Protein AF-A0A5A9W6X1-F1 (afdb_monomer)

Radius of gyration: 19.02 Å; Cα contacts (8 Å, |Δi|>4): 198; chains: 1; bounding box: 45×50×48 Å

Organism: NCBI:txid1708751

Secondary structure (DSSP, 8-state):
---HHHHHHHHHTTTS-HHHHHHHHHHHHHHHHHHHHHHHHHHHHHHS-GGG-HHHHHHHHHHHHHIIIIIHHHHHHHHHHHHT--THHHH---TTTTS-----------S-TT--S-GGG-SS-SSPPPPGGGS-HHHHHHHHHTSTT-S-HHHHHHHHHHHHHHHHHHHHHHHHHHS---TTSHHHHHHHHHHHHHHHHHHHHHHHHTT-TT-----TTS-----

Structure (mmCIF, N/CA/C/O backbone):
data_AF-A0A5A9W6X1-F1
#
_entry.id   AF-A0A5A9W6X1-F1
#
loop_
_atom_site.group_PDB
_atom_site.id
_atom_site.type_symbol
_atom_site.label_atom_id
_atom_site.label_alt_id
_atom_site.label_comp_id
_atom_site.label_asym_id
_atom_site.label_entity_id
_atom_site.label_seq_id
_atom_site.pdbx_PDB_ins_code
_atom_site.Cartn_x
_atom_site.Cartn_y
_atom_site.Cartn_z
_atom_site.occupancy
_atom_site.B_iso_or_equiv
_atom_site.auth_seq_id
_atom_site.auth_comp_id
_atom_site.auth_asym_id
_atom_site.auth_atom_id
_atom_site.pdbx_PDB_model_num
ATOM 1 N N . MET A 1 1 ? -4.764 18.872 18.008 1.00 48.88 1 MET A N 1
ATOM 2 C CA . MET A 1 1 ? -4.837 17.554 17.348 1.00 48.88 1 MET A CA 1
ATOM 3 C C . MET A 1 1 ? -5.667 16.643 18.222 1.00 48.88 1 MET A C 1
ATOM 5 O O . MET A 1 1 ? -5.379 16.573 19.413 1.00 48.88 1 MET A O 1
ATOM 9 N N . ASN A 1 2 ? -6.689 15.995 17.664 1.00 60.22 2 ASN A N 1
ATOM 10 C CA . ASN A 1 2 ? -7.312 14.867 18.351 1.00 60.22 2 ASN A CA 1
ATOM 11 C C . ASN A 1 2 ? -6.325 13.700 18.277 1.00 60.22 2 ASN A C 1
ATOM 13 O O . ASN A 1 2 ? -5.703 13.480 17.241 1.00 60.22 2 ASN A O 1
ATOM 17 N N . SER A 1 3 ? -6.125 12.988 19.380 1.00 83.00 3 SER A N 1
ATOM 18 C CA . SER A 1 3 ? -5.302 11.776 19.342 1.00 83.00 3 SER A CA 1
ATOM 19 C C . SER A 1 3 ? -6.034 10.676 18.567 1.00 83.00 3 SER A C 1
ATOM 21 O O . SER A 1 3 ? -7.262 10.618 18.610 1.00 83.00 3 SER A O 1
ATOM 23 N N . ILE A 1 4 ? -5.297 9.765 17.918 1.00 88.94 4 ILE A N 1
ATOM 24 C CA . ILE A 1 4 ? -5.849 8.564 17.249 1.00 88.94 4 ILE A CA 1
ATOM 25 C C . ILE A 1 4 ? -6.883 7.875 18.152 1.00 88.94 4 ILE A C 1
ATOM 27 O O . ILE A 1 4 ? -7.982 7.548 17.721 1.00 88.94 4 ILE A O 1
ATOM 31 N N . LYS A 1 5 ? -6.565 7.750 19.447 1.00 90.62 5 LYS A N 1
ATOM 32 C CA . LYS A 1 5 ? -7.449 7.168 20.460 1.00 90.62 5 LYS A CA 1
ATOM 33 C C . LYS A 1 5 ? -8.777 7.907 20.605 1.00 90.62 5 LYS A C 1
ATOM 35 O O . LYS A 1 5 ? -9.805 7.254 20.681 1.00 90.62 5 LYS A O 1
ATOM 40 N N . GLN A 1 6 ? -8.771 9.238 20.628 1.00 88.81 6 GLN A N 1
ATOM 41 C CA . GLN A 1 6 ? -10.007 10.023 20.709 1.00 88.81 6 GLN A CA 1
ATOM 42 C C . GLN A 1 6 ? -10.875 9.819 19.468 1.00 88.81 6 GLN A C 1
ATOM 44 O O . GLN A 1 6 ? -12.064 9.562 19.613 1.00 88.81 6 GLN A O 1
ATOM 49 N N . ILE A 1 7 ? -10.271 9.851 18.274 1.00 88.75 7 ILE A N 1
ATOM 50 C CA . ILE A 1 7 ? -10.983 9.605 17.011 1.00 88.75 7 ILE A CA 1
ATOM 51 C C . ILE A 1 7 ? -11.652 8.228 17.065 1.00 88.75 7 ILE A C 1
ATOM 53 O O . ILE A 1 7 ? -12.863 8.119 16.899 1.00 88.75 7 ILE A O 1
ATOM 57 N N . LEU A 1 8 ? -10.893 7.175 17.376 1.00 91.50 8 LEU A N 1
ATOM 58 C CA . LEU A 1 8 ? -11.435 5.817 17.420 1.00 91.50 8 LEU A CA 1
ATOM 59 C C . LEU A 1 8 ? -12.479 5.636 18.530 1.00 91.50 8 LEU A C 1
ATOM 61 O O . LEU A 1 8 ? -13.480 4.973 18.303 1.00 91.50 8 LEU A O 1
ATOM 65 N N . GLN A 1 9 ? -12.316 6.254 19.702 1.00 91.19 9 GLN A N 1
ATOM 66 C CA . GLN A 1 9 ? -13.323 6.201 20.770 1.00 91.19 9 GLN A CA 1
ATOM 67 C C . GLN A 1 9 ? -14.642 6.863 20.368 1.00 91.19 9 GLN A C 1
ATOM 69 O O . GLN A 1 9 ? -15.704 6.295 20.612 1.00 91.19 9 GLN A O 1
ATOM 74 N N . GLU A 1 10 ? -14.581 8.034 19.736 1.00 89.00 10 GLU A N 1
ATOM 75 C CA . GLU A 1 10 ? -15.769 8.761 19.278 1.00 89.00 10 GLU A CA 1
ATOM 76 C C . GLU A 1 10 ? -16.493 8.018 18.143 1.00 89.00 10 GLU A C 1
ATOM 78 O O . GLU A 1 10 ? -17.721 8.026 18.087 1.00 89.00 10 GLU A O 1
ATOM 83 N N . CYS A 1 11 ? -15.750 7.339 17.265 1.00 88.19 11 CYS A N 1
ATOM 84 C CA . CYS A 1 11 ? -16.307 6.665 16.089 1.00 88.19 11 CYS A CA 1
ATOM 85 C C . CYS A 1 11 ? -16.735 5.216 16.363 1.00 88.19 11 CYS A C 1
ATOM 87 O O . CYS A 1 11 ? -17.712 4.731 15.799 1.00 88.19 11 CYS A O 1
ATOM 89 N N . LEU A 1 12 ? -15.995 4.505 17.213 1.00 90.75 12 LEU A N 1
ATOM 90 C CA . LEU A 1 12 ? -16.088 3.052 17.368 1.00 90.75 12 LEU A CA 1
ATOM 91 C C . LEU A 1 12 ? -16.482 2.612 18.782 1.00 90.75 12 LEU A C 1
ATOM 93 O O . LEU A 1 12 ? -16.741 1.428 18.981 1.00 90.75 12 LEU A O 1
ATOM 97 N N . GLY A 1 13 ? -16.595 3.529 19.751 1.00 87.75 13 GLY A N 1
ATOM 98 C CA . GLY A 1 13 ? -16.866 3.215 21.163 1.00 87.75 13 GLY A CA 1
ATOM 99 C C . GLY A 1 13 ? -18.154 2.431 21.436 1.00 87.75 13 GLY A C 1
ATOM 100 O O . GLY A 1 13 ? -18.251 1.758 22.455 1.00 87.75 13 GLY A O 1
ATOM 101 N N . ASN A 1 14 ? -19.123 2.480 20.518 1.00 89.12 14 ASN A N 1
ATOM 102 C CA . ASN A 1 14 ? -20.369 1.709 20.612 1.00 89.12 14 ASN A CA 1
ATOM 103 C C . ASN A 1 14 ? -20.279 0.316 19.961 1.00 89.12 14 ASN A C 1
ATOM 105 O O . ASN A 1 14 ? -21.182 -0.495 20.147 1.00 89.12 14 ASN A O 1
ATOM 109 N N . ARG A 1 15 ? -19.235 0.053 19.165 1.00 89.38 15 ARG A N 1
ATOM 110 C CA . ARG A 1 15 ? -19.041 -1.196 18.407 1.00 89.38 15 ARG A CA 1
ATOM 111 C C . ARG A 1 15 ? -17.889 -2.042 18.953 1.00 89.38 15 ARG A C 1
ATOM 113 O O . ARG A 1 15 ? -17.921 -3.255 18.796 1.00 89.38 15 ARG A O 1
ATOM 120 N N . PHE A 1 16 ? -16.906 -1.414 19.589 1.00 91.88 16 PHE A N 1
ATOM 121 C CA . PHE A 1 16 ? -15.688 -2.060 20.063 1.00 91.88 16 PHE A CA 1
ATOM 122 C C . PH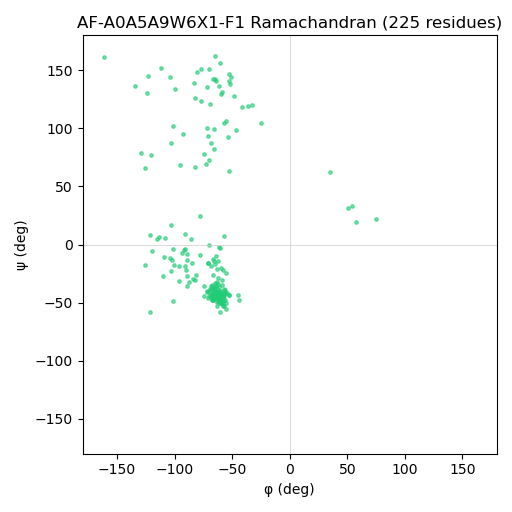E A 1 16 ? -15.507 -1.853 21.562 1.00 91.88 16 PHE A C 1
ATOM 124 O O . PHE A 1 16 ? -15.810 -0.791 22.111 1.00 91.88 16 PHE A O 1
ATOM 131 N N . SER A 1 17 ? -14.967 -2.869 22.224 1.00 93.81 17 SER A N 1
ATOM 132 C CA . SER A 1 17 ? -14.503 -2.767 23.599 1.00 93.81 17 SER A CA 1
ATOM 133 C C . SER A 1 17 ? -13.319 -1.803 23.711 1.00 93.81 17 SER A C 1
ATOM 135 O O . SER A 1 17 ? -12.617 -1.492 22.746 1.00 93.81 17 SER A O 1
ATOM 137 N N . LYS A 1 18 ? -13.050 -1.346 24.938 1.00 93.19 18 LYS A N 1
ATOM 138 C CA . LYS A 1 18 ? -11.897 -0.482 25.220 1.00 93.19 18 LYS A CA 1
ATOM 139 C C . LYS A 1 18 ? -10.569 -1.130 24.805 1.00 93.19 18 LYS A C 1
ATOM 141 O O . LYS A 1 18 ? -9.701 -0.416 24.317 1.00 93.19 18 LYS A O 1
ATOM 146 N N . GLN A 1 19 ? -10.428 -2.441 25.010 1.00 93.06 19 GLN A N 1
ATOM 147 C CA . GLN A 1 19 ? -9.212 -3.169 24.652 1.00 93.06 19 GLN A CA 1
ATOM 148 C C . GLN A 1 19 ? -9.025 -3.205 23.134 1.00 93.06 19 GLN A C 1
ATOM 150 O O . GLN A 1 19 ? -7.970 -2.815 22.659 1.00 93.06 19 GLN A O 1
ATOM 155 N N . GLU A 1 20 ? -10.067 -3.551 22.373 1.00 92.25 20 GLU A N 1
ATOM 156 C CA . GLU A 1 20 ? -9.986 -3.579 20.905 1.00 92.25 20 GLU A CA 1
ATOM 157 C C . GLU A 1 20 ? -9.672 -2.196 20.315 1.00 92.25 20 GLU A C 1
ATOM 159 O O . GLU A 1 20 ? -8.926 -2.082 19.345 1.00 92.25 20 GLU A O 1
ATOM 164 N N . ILE A 1 21 ? -10.205 -1.124 20.914 1.00 94.00 21 ILE A N 1
ATOM 165 C CA . ILE A 1 21 ? -9.841 0.245 20.528 1.00 94.00 21 ILE A CA 1
ATOM 166 C C . ILE A 1 21 ? -8.366 0.516 20.829 1.00 94.00 21 ILE A C 1
ATOM 168 O O . ILE A 1 21 ? -7.686 1.107 19.996 1.00 94.00 21 ILE A O 1
ATOM 172 N N . ASP A 1 22 ? -7.860 0.109 21.993 1.00 92.50 22 ASP A N 1
ATOM 173 C CA . ASP A 1 22 ? -6.453 0.296 22.354 1.00 92.50 22 ASP A CA 1
ATOM 174 C C . ASP A 1 22 ? -5.511 -0.501 21.426 1.00 92.50 22 ASP A C 1
ATOM 176 O O . ASP A 1 22 ? -4.478 0.035 21.013 1.00 92.50 22 ASP A O 1
ATOM 180 N N . ASP A 1 23 ? -5.909 -1.701 21.000 1.00 92.38 23 ASP A N 1
ATOM 181 C CA . ASP A 1 23 ? -5.172 -2.519 20.028 1.00 92.38 23 ASP A CA 1
ATOM 182 C C . ASP A 1 23 ? -5.184 -1.880 18.626 1.00 92.38 23 ASP A C 1
ATOM 184 O O . ASP A 1 23 ? -4.137 -1.736 17.989 1.00 92.38 23 ASP A O 1
ATOM 188 N N . LEU A 1 24 ? -6.338 -1.382 18.160 1.00 93.06 24 LEU A N 1
ATOM 189 C CA . LEU A 1 24 ? -6.430 -0.616 16.908 1.00 93.06 24 LEU A CA 1
ATOM 190 C C . LEU A 1 24 ? -5.556 0.644 16.944 1.00 93.06 24 LEU A C 1
ATOM 192 O O . LEU A 1 24 ? -4.869 0.950 15.970 1.00 93.06 24 LEU A O 1
ATOM 196 N N . VAL A 1 25 ? -5.550 1.373 18.067 1.00 94.19 25 VAL A N 1
ATOM 197 C CA . VAL A 1 25 ? -4.688 2.550 18.253 1.00 94.19 25 VAL A CA 1
ATOM 198 C C . VAL A 1 25 ? -3.218 2.177 18.095 1.00 94.19 25 VAL A C 1
ATOM 200 O O . VAL A 1 25 ? -2.478 2.951 17.486 1.00 94.19 25 VAL A O 1
ATOM 203 N N . PHE A 1 26 ? -2.791 1.050 18.668 1.00 93.62 26 PHE A N 1
ATOM 204 C CA . PHE A 1 26 ? -1.420 0.566 18.550 1.00 93.62 26 PHE A CA 1
ATOM 205 C C . PHE A 1 26 ? -1.066 0.308 17.082 1.00 93.62 26 PHE A C 1
ATOM 207 O O . PHE A 1 26 ? -0.183 0.973 16.550 1.00 93.62 26 PHE A O 1
ATOM 214 N N . HIS A 1 27 ? -1.813 -0.550 16.386 1.00 91.56 27 HIS A N 1
ATOM 215 C CA . HIS A 1 27 ? -1.500 -0.908 15.000 1.00 91.56 27 HIS A CA 1
ATOM 216 C C . HIS A 1 27 ? -1.561 0.278 14.026 1.00 91.56 27 HIS A C 1
ATOM 218 O O . HIS A 1 27 ? -0.689 0.436 13.170 1.00 91.56 27 HIS A O 1
ATOM 224 N N . ILE A 1 28 ? -2.552 1.160 14.170 1.00 92.56 28 ILE A N 1
ATOM 225 C CA . ILE A 1 28 ? -2.644 2.363 13.334 1.00 92.56 28 ILE A CA 1
ATOM 226 C C . ILE A 1 28 ? -1.441 3.273 13.588 1.00 92.56 28 ILE A C 1
ATOM 228 O O . ILE A 1 28 ? -0.826 3.762 12.647 1.00 92.56 28 ILE A O 1
ATOM 232 N N . ARG A 1 29 ? -1.060 3.484 14.851 1.00 92.31 29 ARG A N 1
ATOM 233 C CA . ARG A 1 29 ? 0.072 4.351 15.190 1.00 92.31 29 ARG A CA 1
ATOM 234 C C . ARG A 1 29 ? 1.396 3.825 14.652 1.00 92.31 29 ARG A C 1
ATOM 236 O O . ARG A 1 29 ? 2.142 4.614 14.083 1.00 92.31 29 ARG A O 1
ATOM 243 N N . GLU A 1 30 ? 1.653 2.531 14.815 1.00 90.81 30 GLU A N 1
ATOM 244 C CA . GLU A 1 30 ? 2.913 1.909 14.398 1.00 90.81 30 GLU A CA 1
ATOM 245 C C . GLU A 1 30 ? 3.084 1.861 12.873 1.00 90.81 30 GLU A C 1
ATOM 247 O O . GLU A 1 30 ? 4.206 1.726 12.413 1.00 90.81 30 GLU A O 1
ATOM 252 N N . SER A 1 31 ? 2.010 2.007 12.086 1.00 90.69 31 SER A N 1
ATOM 253 C CA . SER A 1 31 ? 2.075 2.032 10.612 1.00 90.69 31 SER A CA 1
ATOM 254 C C . SER A 1 31 ? 1.970 3.431 9.995 1.00 90.69 31 SER A C 1
ATOM 256 O O . SER A 1 31 ? 2.246 3.614 8.808 1.00 90.69 31 SER A O 1
ATOM 258 N N . LEU A 1 32 ? 1.559 4.449 10.760 1.00 90.94 32 LEU A N 1
ATOM 259 C CA . LEU A 1 32 ? 1.299 5.791 10.222 1.00 90.94 32 LEU A CA 1
ATOM 260 C C . LEU A 1 32 ? 2.541 6.451 9.615 1.00 90.94 32 LEU A C 1
ATOM 262 O O . LEU A 1 32 ? 2.414 7.197 8.643 1.00 90.94 32 LEU A O 1
ATOM 266 N N . HIS A 1 33 ? 3.724 6.195 10.177 1.00 89.94 33 HIS A N 1
ATOM 267 C CA . HIS A 1 33 ? 4.965 6.769 9.668 1.00 89.94 33 HIS A CA 1
ATOM 268 C C . HIS A 1 33 ? 5.312 6.209 8.282 1.00 89.94 33 HIS A C 1
ATOM 270 O O . HIS A 1 33 ? 5.571 6.978 7.358 1.00 89.94 33 HIS A O 1
ATOM 276 N N . GLU A 1 34 ? 5.237 4.891 8.106 1.00 90.25 34 GLU A N 1
ATOM 277 C CA . GLU A 1 34 ? 5.485 4.204 6.838 1.00 90.25 34 GLU A CA 1
ATOM 278 C C . GLU A 1 34 ? 4.495 4.648 5.761 1.00 90.25 34 GLU A C 1
ATOM 280 O O . GLU A 1 34 ? 4.894 4.901 4.626 1.00 90.25 34 GLU A O 1
ATOM 285 N N . LEU A 1 35 ? 3.216 4.804 6.113 1.00 92.31 35 LEU A N 1
ATOM 286 C CA . LEU A 1 35 ? 2.191 5.299 5.191 1.00 92.31 35 LEU A CA 1
ATOM 287 C C . LEU A 1 35 ? 2.435 6.758 4.781 1.00 92.31 35 LEU A C 1
ATOM 289 O O . LEU A 1 35 ? 2.204 7.124 3.626 1.00 92.31 35 LEU A O 1
ATOM 293 N N . ALA A 1 36 ? 2.914 7.597 5.705 1.00 91.56 36 ALA A N 1
ATOM 294 C CA . ALA A 1 36 ? 3.282 8.979 5.409 1.00 91.56 36 ALA A CA 1
ATOM 295 C C . ALA A 1 36 ? 4.486 9.056 4.458 1.00 91.56 36 ALA A C 1
ATOM 297 O O . ALA A 1 36 ? 4.456 9.821 3.490 1.00 91.56 36 ALA A O 1
ATOM 298 N N . GLU A 1 37 ? 5.510 8.233 4.685 1.00 90.56 37 GLU A N 1
ATOM 299 C CA . GLU A 1 37 ? 6.667 8.133 3.794 1.00 90.56 37 GLU A CA 1
ATOM 300 C C . GLU A 1 37 ? 6.292 7.563 2.420 1.00 90.56 37 GLU A C 1
ATOM 302 O O . GLU A 1 37 ? 6.726 8.100 1.398 1.00 90.56 37 GLU A O 1
ATOM 307 N N . LEU A 1 38 ? 5.427 6.544 2.367 1.00 90.75 38 LEU A N 1
ATOM 308 C CA . LEU A 1 38 ? 4.885 6.017 1.113 1.00 90.75 38 LEU A CA 1
ATOM 309 C C . LEU A 1 38 ? 4.168 7.119 0.332 1.00 90.75 38 LEU A C 1
ATOM 311 O O . LEU A 1 38 ? 4.473 7.338 -0.839 1.00 90.75 38 LEU A O 1
ATOM 315 N N . LYS A 1 39 ? 3.264 7.867 0.979 1.00 91.06 39 LYS A N 1
ATOM 316 C CA . LYS A 1 39 ? 2.573 8.984 0.326 1.00 91.06 39 LYS A CA 1
ATOM 317 C C . LYS A 1 39 ? 3.566 10.020 -0.201 1.00 91.06 39 LYS A C 1
ATOM 319 O O . LYS A 1 39 ? 3.414 10.475 -1.333 1.00 91.06 39 LYS A O 1
ATOM 324 N N . ARG A 1 40 ? 4.589 10.374 0.583 1.00 89.06 40 ARG A N 1
ATOM 325 C CA . ARG A 1 40 ? 5.632 11.322 0.164 1.00 89.06 40 ARG A CA 1
ATOM 326 C C . ARG A 1 40 ? 6.350 10.843 -1.098 1.00 89.06 40 ARG A C 1
ATOM 328 O O . ARG A 1 40 ? 6.559 11.639 -2.008 1.00 89.06 40 ARG A O 1
ATOM 335 N N . VAL A 1 41 ? 6.704 9.559 -1.169 1.00 87.12 41 VAL A N 1
ATOM 336 C CA . VAL A 1 41 ? 7.299 8.952 -2.368 1.00 87.12 41 VAL A CA 1
ATOM 337 C C . VAL A 1 41 ? 6.340 9.047 -3.558 1.00 87.12 41 VAL A C 1
ATOM 339 O O . VAL A 1 41 ? 6.743 9.527 -4.614 1.00 87.12 41 VAL A O 1
ATOM 342 N N . LEU A 1 42 ? 5.073 8.658 -3.391 1.00 87.31 42 LEU A N 1
ATOM 343 C CA . LEU A 1 42 ? 4.071 8.687 -4.466 1.00 87.31 42 LEU A CA 1
ATOM 344 C C . LEU A 1 42 ? 3.770 10.110 -4.973 1.00 87.31 42 LEU A C 1
ATOM 346 O O . LEU A 1 42 ? 3.538 10.306 -6.164 1.00 87.31 42 LEU A O 1
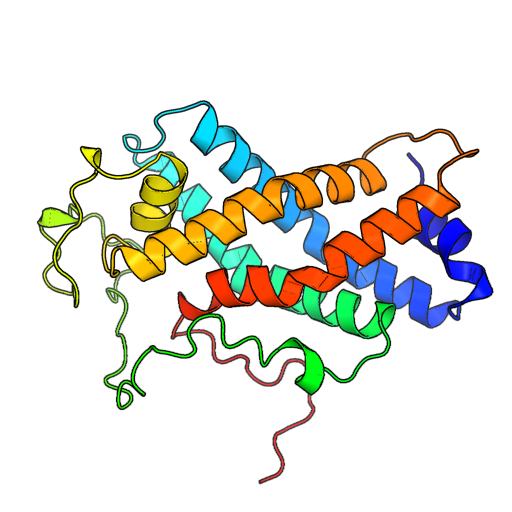ATOM 350 N N . ASP A 1 43 ? 3.790 11.121 -4.104 1.00 86.19 43 ASP A N 1
ATOM 351 C CA . ASP A 1 43 ? 3.663 12.529 -4.506 1.00 86.19 43 ASP A CA 1
ATOM 352 C C . ASP A 1 43 ? 4.905 13.025 -5.268 1.00 86.19 43 ASP A C 1
ATOM 354 O O . ASP A 1 43 ? 4.799 13.788 -6.232 1.00 86.19 43 ASP A O 1
ATOM 358 N N . LEU A 1 44 ? 6.098 12.593 -4.849 1.00 82.12 44 LEU A N 1
ATOM 359 C CA . LEU A 1 44 ? 7.354 13.019 -5.462 1.00 82.12 44 LEU A CA 1
ATOM 360 C C . LEU A 1 44 ? 7.512 12.464 -6.885 1.00 82.12 44 LEU A C 1
ATOM 362 O O . LEU A 1 44 ? 8.014 13.159 -7.763 1.00 82.12 44 LEU A O 1
ATOM 366 N N . VAL A 1 45 ? 7.033 11.241 -7.119 1.00 80.31 45 VAL A N 1
ATOM 367 C CA . VAL A 1 45 ? 7.049 10.567 -8.429 1.00 80.31 45 VAL A CA 1
ATOM 368 C C . VAL A 1 45 ? 6.219 11.292 -9.486 1.00 80.31 45 VAL A C 1
ATOM 370 O O . VAL A 1 45 ? 6.580 11.278 -10.658 1.00 80.31 45 VAL A O 1
ATOM 373 N N . GLU A 1 46 ? 5.133 11.955 -9.097 1.00 72.06 46 GLU A N 1
ATOM 374 C CA . GLU A 1 46 ? 4.302 12.726 -10.033 1.00 72.06 46 GLU A CA 1
ATOM 375 C C . GLU A 1 46 ? 4.866 14.116 -10.333 1.00 72.06 46 GLU A C 1
ATOM 377 O O . GLU A 1 46 ? 4.580 14.697 -11.377 1.00 72.06 46 GLU A O 1
ATOM 382 N N . THR A 1 47 ? 5.645 14.672 -9.406 1.00 70.19 47 THR A N 1
ATOM 383 C CA . THR A 1 47 ? 6.119 16.063 -9.474 1.00 70.19 47 THR A CA 1
ATOM 384 C C . THR A 1 47 ? 7.551 16.187 -9.974 1.00 70.19 47 THR A C 1
ATOM 386 O O . THR A 1 47 ? 7.972 17.267 -10.385 1.00 70.19 47 THR A O 1
ATOM 389 N N . THR A 1 48 ? 8.306 15.093 -9.944 1.00 61.12 48 THR A N 1
ATOM 390 C CA . THR A 1 48 ? 9.730 15.070 -10.257 1.00 61.12 48 THR A CA 1
ATOM 391 C C . THR A 1 48 ? 10.013 13.890 -11.173 1.00 61.12 48 THR A C 1
ATOM 393 O O . THR A 1 48 ? 9.557 12.780 -10.907 1.00 61.12 48 THR A O 1
ATOM 396 N N . ASP A 1 49 ? 10.826 14.091 -12.213 1.00 58.94 49 ASP A N 1
ATOM 397 C CA . ASP A 1 49 ? 11.402 12.981 -12.981 1.00 58.94 49 ASP A CA 1
ATOM 398 C C . ASP A 1 49 ? 12.490 12.294 -12.131 1.00 58.94 49 ASP A C 1
ATOM 400 O O . ASP A 1 49 ? 13.693 12.427 -12.353 1.00 58.94 49 ASP A O 1
ATOM 404 N N . LEU A 1 50 ? 12.050 11.607 -11.070 1.00 54.34 50 LEU A N 1
ATOM 405 C CA . LEU A 1 50 ? 12.868 10.934 -10.052 1.00 54.34 50 LEU A CA 1
ATOM 406 C C . LEU A 1 50 ? 13.780 9.836 -10.619 1.00 54.34 50 LEU A C 1
ATOM 408 O O . LEU A 1 50 ? 14.559 9.234 -9.882 1.00 54.34 50 LEU A O 1
ATOM 412 N N . ALA A 1 51 ? 13.697 9.565 -11.918 1.00 48.84 51 ALA A N 1
ATOM 413 C CA . ALA A 1 51 ? 14.430 8.514 -12.599 1.00 48.84 51 ALA A CA 1
ATOM 414 C C . ALA A 1 51 ? 15.953 8.722 -12.649 1.00 48.84 51 ALA A C 1
ATOM 416 O O . ALA A 1 51 ? 16.668 7.781 -12.986 1.00 48.84 51 ALA A O 1
ATOM 417 N N . TYR A 1 52 ? 16.463 9.917 -12.320 1.00 47.28 52 TYR A N 1
ATOM 418 C CA . TYR A 1 52 ? 17.837 10.299 -12.675 1.00 47.28 52 TYR A CA 1
ATOM 419 C C . TYR A 1 52 ? 18.786 10.670 -11.529 1.00 47.28 52 TYR A C 1
ATOM 421 O O . TYR A 1 52 ? 19.916 11.074 -11.804 1.00 47.28 52 TYR A O 1
ATOM 429 N N . THR A 1 53 ? 18.427 10.498 -10.253 1.00 47.50 53 THR A N 1
ATOM 430 C CA . THR A 1 53 ? 19.368 10.782 -9.151 1.00 47.50 53 THR A CA 1
ATOM 431 C C . THR A 1 53 ? 19.577 9.571 -8.236 1.00 47.50 53 THR A C 1
ATOM 433 O O . THR A 1 53 ? 18.644 8.901 -7.805 1.00 47.50 53 THR A O 1
ATOM 436 N N . LYS A 1 54 ? 20.850 9.242 -7.968 1.00 51.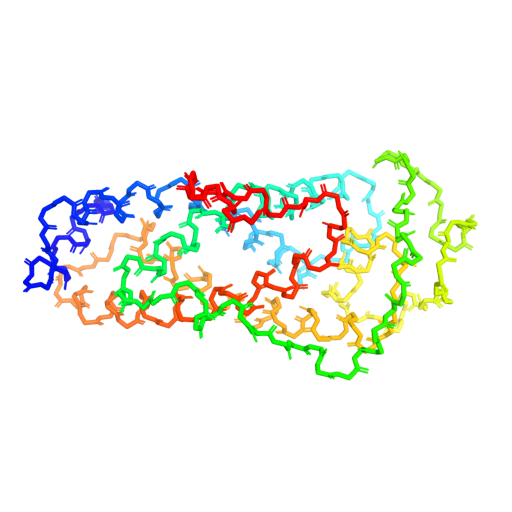03 54 LYS A N 1
ATOM 437 C CA . LYS A 1 54 ? 21.267 8.032 -7.232 1.00 51.03 54 LYS A CA 1
ATOM 438 C C . LYS A 1 54 ? 20.801 8.007 -5.767 1.00 51.03 54 LYS A C 1
ATOM 440 O O . LYS A 1 54 ? 20.512 6.934 -5.246 1.00 51.03 54 LYS A O 1
ATOM 445 N N . GLU A 1 55 ? 20.724 9.163 -5.110 1.00 49.53 55 GLU A N 1
ATOM 446 C CA . GLU A 1 55 ? 20.333 9.276 -3.696 1.00 49.53 55 GLU A CA 1
ATOM 447 C C . GLU A 1 55 ? 18.849 8.967 -3.416 1.00 49.53 55 GLU A C 1
ATOM 449 O O . GLU A 1 55 ? 18.589 8.178 -2.505 1.00 49.53 55 GLU A O 1
ATOM 454 N N . PRO A 1 56 ? 17.858 9.455 -4.195 1.00 61.75 56 PRO A N 1
ATOM 455 C CA . PRO A 1 56 ? 16.461 9.087 -3.961 1.00 61.75 56 PRO A CA 1
ATOM 456 C C . PRO A 1 56 ? 16.171 7.595 -4.143 1.00 61.75 56 PRO A C 1
ATOM 458 O O . PRO A 1 56 ? 15.212 7.104 -3.556 1.00 61.75 56 PRO A O 1
ATOM 461 N N . ARG A 1 57 ? 17.005 6.845 -4.876 1.00 66.12 57 ARG A N 1
ATOM 462 C CA . ARG A 1 57 ? 16.804 5.403 -5.087 1.00 66.12 57 ARG A CA 1
ATOM 463 C C . ARG A 1 57 ? 16.840 4.600 -3.781 1.00 66.12 57 ARG A C 1
ATOM 465 O O . ARG A 1 57 ? 15.975 3.761 -3.537 1.00 66.12 57 ARG A O 1
ATOM 472 N N . ARG A 1 58 ? 17.839 4.852 -2.923 1.00 68.44 58 ARG A N 1
ATOM 473 C CA . ARG A 1 58 ? 17.995 4.133 -1.642 1.00 68.44 58 ARG A CA 1
ATOM 474 C C . ARG A 1 58 ? 16.867 4.464 -0.672 1.00 68.44 58 ARG A C 1
ATOM 476 O O . ARG A 1 58 ? 16.318 3.559 -0.050 1.00 68.44 58 ARG A O 1
ATOM 483 N N . GLU A 1 59 ? 16.492 5.737 -0.595 1.00 76.12 59 GLU A N 1
ATOM 484 C CA . GLU A 1 59 ? 15.398 6.190 0.265 1.00 76.12 59 GLU A CA 1
ATOM 485 C C . GLU A 1 59 ? 14.050 5.616 -0.187 1.00 76.12 59 GLU A C 1
ATOM 487 O O . GLU A 1 59 ? 13.318 5.063 0.627 1.00 76.12 59 GLU A O 1
ATOM 492 N N . VAL A 1 60 ? 13.744 5.646 -1.488 1.00 78.81 60 VAL A N 1
ATOM 493 C CA . VAL A 1 60 ? 12.508 5.057 -2.030 1.00 78.81 60 VAL A CA 1
ATOM 494 C C . VAL A 1 60 ? 12.448 3.553 -1.761 1.00 78.81 60 VAL A C 1
ATOM 496 O O . VAL A 1 60 ? 11.433 3.056 -1.272 1.00 78.81 60 VAL A O 1
ATOM 499 N N . LYS A 1 61 ? 13.540 2.822 -2.021 1.00 77.38 61 LYS A N 1
ATOM 500 C CA . LYS A 1 61 ? 13.616 1.382 -1.737 1.00 77.38 61 LYS A CA 1
ATOM 501 C C . LYS A 1 61 ? 13.378 1.093 -0.253 1.00 77.38 61 LYS A C 1
ATOM 503 O O . LYS A 1 61 ? 12.584 0.217 0.069 1.00 77.38 61 LYS A O 1
ATOM 508 N N . LYS A 1 62 ? 13.993 1.869 0.646 1.00 80.31 62 LYS A N 1
ATOM 509 C CA . LYS A 1 62 ? 13.805 1.742 2.098 1.00 80.31 62 LYS A CA 1
ATOM 510 C C . LYS A 1 62 ? 12.350 1.952 2.520 1.00 80.31 62 LYS A C 1
ATOM 512 O O . LYS A 1 62 ? 11.868 1.206 3.367 1.00 80.31 62 LYS A O 1
ATOM 517 N N . VAL A 1 63 ? 11.644 2.915 1.925 1.00 85.31 63 VAL A N 1
ATOM 518 C CA . VAL A 1 63 ? 10.215 3.144 2.199 1.00 85.31 63 VAL A CA 1
ATOM 519 C C . VAL A 1 63 ? 9.382 1.914 1.840 1.00 85.31 63 VAL A C 1
ATOM 521 O O . VAL A 1 63 ? 8.629 1.426 2.682 1.00 85.31 63 VAL A O 1
ATOM 524 N N . PHE A 1 64 ? 9.557 1.362 0.635 1.00 79.81 64 PHE A N 1
ATOM 525 C CA . PHE A 1 64 ? 8.846 0.145 0.233 1.00 79.81 64 PHE A CA 1
ATOM 526 C C . PHE A 1 64 ? 9.229 -1.063 1.095 1.00 79.81 64 PHE A C 1
ATOM 528 O O . PHE A 1 64 ? 8.349 -1.807 1.519 1.00 79.81 64 PHE A O 1
ATOM 535 N N . THR A 1 65 ? 10.513 -1.241 1.420 1.00 76.94 65 THR A N 1
ATOM 536 C CA . THR A 1 65 ? 10.962 -2.316 2.315 1.00 76.94 65 THR A CA 1
ATOM 537 C C . THR A 1 65 ? 10.311 -2.202 3.690 1.00 76.94 65 THR A C 1
ATOM 539 O O . THR A 1 65 ? 9.734 -3.180 4.150 1.00 76.94 65 THR A O 1
ATOM 542 N N . ASN A 1 66 ? 10.337 -1.028 4.326 1.00 81.50 66 ASN A N 1
ATOM 543 C CA . ASN A 1 66 ? 9.729 -0.815 5.642 1.00 81.50 66 ASN A CA 1
ATOM 544 C C . ASN A 1 66 ? 8.217 -1.070 5.626 1.00 81.50 66 ASN A C 1
ATOM 546 O O . ASN A 1 66 ? 7.690 -1.713 6.533 1.00 81.50 66 ASN A O 1
ATOM 550 N N . LEU A 1 67 ? 7.521 -0.632 4.573 1.00 83.81 67 LEU A N 1
ATOM 551 C CA . LEU A 1 67 ? 6.106 -0.941 4.389 1.00 83.81 67 LEU A CA 1
ATOM 552 C C . LEU A 1 67 ? 5.867 -2.456 4.311 1.00 83.81 67 LEU A C 1
ATOM 554 O O . LEU A 1 67 ? 4.951 -2.958 4.953 1.00 83.81 67 LEU A O 1
ATOM 558 N N . ILE A 1 68 ? 6.695 -3.191 3.565 1.00 76.06 68 ILE A N 1
ATOM 559 C CA . ILE A 1 68 ? 6.556 -4.643 3.392 1.00 76.06 68 ILE A CA 1
ATOM 560 C C . ILE A 1 68 ? 6.857 -5.406 4.686 1.00 76.06 68 ILE A C 1
ATOM 562 O O . ILE A 1 68 ? 6.124 -6.339 5.002 1.00 76.06 68 ILE A O 1
ATOM 566 N N . VAL A 1 69 ? 7.918 -5.051 5.418 1.00 73.00 69 VAL A N 1
ATOM 567 C CA . VAL A 1 69 ? 8.397 -5.839 6.574 1.00 73.00 69 VAL A CA 1
ATOM 568 C C . VAL A 1 69 ? 7.753 -5.444 7.901 1.00 73.00 69 VAL A C 1
ATOM 570 O O . VAL A 1 69 ? 7.682 -6.267 8.810 1.00 73.00 69 VAL A O 1
ATOM 573 N N . HIS A 1 70 ? 7.306 -4.194 8.028 1.00 81.06 70 HIS A N 1
ATOM 574 C CA . HIS A 1 70 ? 6.767 -3.644 9.270 1.00 81.06 70 HIS A CA 1
ATOM 575 C C . HIS A 1 70 ? 5.334 -3.147 9.084 1.00 81.06 70 HIS A C 1
ATOM 577 O O . HIS A 1 70 ? 4.418 -3.654 9.733 1.00 81.06 70 HIS A O 1
ATOM 583 N N . GLY A 1 71 ? 5.122 -2.209 8.153 1.00 82.69 71 GLY A N 1
ATOM 584 C CA . GLY A 1 71 ? 3.813 -1.587 7.938 1.00 82.69 71 GLY A CA 1
ATOM 585 C C . GLY A 1 71 ? 2.711 -2.606 7.640 1.00 82.69 71 GLY A C 1
ATOM 586 O O . GLY A 1 71 ? 1.624 -2.517 8.205 1.00 82.69 71 GLY A O 1
ATOM 587 N N . SER A 1 72 ? 3.011 -3.616 6.822 1.00 80.56 72 SER A N 1
ATOM 588 C CA . SER A 1 72 ? 2.087 -4.682 6.436 1.00 80.56 72 SER A CA 1
ATOM 589 C C . SER A 1 72 ? 1.495 -5.396 7.653 1.00 80.56 72 SER A C 1
ATOM 591 O O . SER A 1 72 ? 0.279 -5.462 7.775 1.00 80.56 72 SER A O 1
ATOM 593 N N . ASN A 1 73 ? 2.320 -5.829 8.607 1.00 80.38 73 ASN A N 1
ATOM 594 C CA . ASN A 1 73 ? 1.879 -6.563 9.793 1.00 80.38 73 ASN A CA 1
ATOM 595 C C . ASN A 1 73 ? 0.863 -5.762 10.613 1.00 80.38 73 ASN A C 1
ATOM 597 O O . ASN A 1 73 ? -0.178 -6.281 11.018 1.00 80.38 73 ASN A O 1
ATOM 601 N N . HIS A 1 74 ? 1.137 -4.475 10.821 1.00 87.00 74 HIS A N 1
ATOM 602 C CA . HIS A 1 74 ? 0.243 -3.606 11.575 1.00 87.00 74 HIS A CA 1
ATOM 603 C C . HIS A 1 74 ? -1.039 -3.282 10.805 1.00 87.00 74 HIS A C 1
ATOM 605 O O . HIS A 1 74 ? -2.122 -3.320 11.382 1.00 87.00 74 HIS A O 1
ATOM 611 N N . LEU A 1 75 ? -0.946 -3.020 9.504 1.00 87.88 75 LEU A N 1
ATOM 612 C CA . LEU A 1 75 ? -2.103 -2.735 8.655 1.00 87.88 75 LEU A CA 1
ATOM 613 C C . LEU A 1 75 ? -3.046 -3.939 8.542 1.00 87.88 75 LEU A C 1
ATOM 615 O O . LEU A 1 75 ? -4.264 -3.790 8.632 1.00 87.88 75 LEU A O 1
ATOM 619 N N . ILE A 1 76 ? -2.475 -5.135 8.411 1.00 81.00 76 ILE A N 1
ATOM 620 C CA . ILE A 1 76 ? -3.195 -6.409 8.379 1.00 81.00 76 ILE A CA 1
ATOM 621 C C . ILE A 1 76 ? -3.907 -6.654 9.708 1.00 81.00 76 ILE A C 1
ATOM 623 O O . ILE A 1 76 ? -5.110 -6.915 9.720 1.00 81.00 76 ILE A O 1
ATOM 627 N N . ALA A 1 77 ? -3.197 -6.514 10.829 1.00 81.81 77 ALA A N 1
ATOM 628 C CA . ALA A 1 77 ? -3.785 -6.675 12.154 1.00 81.81 77 ALA A CA 1
ATOM 629 C C . ALA A 1 77 ? -4.894 -5.641 12.422 1.00 81.81 77 ALA A C 1
ATOM 631 O O . ALA A 1 77 ? -5.955 -5.993 12.936 1.00 81.81 77 ALA A O 1
ATOM 632 N N . ALA A 1 78 ? -4.703 -4.383 12.009 1.00 89.06 78 ALA A N 1
ATOM 633 C CA . ALA A 1 78 ? -5.735 -3.354 12.102 1.00 89.06 78 ALA A CA 1
ATOM 634 C C . ALA A 1 78 ? -6.974 -3.705 11.265 1.00 89.06 78 ALA A C 1
ATOM 636 O O . ALA A 1 78 ? -8.097 -3.562 11.748 1.00 89.06 78 ALA A O 1
ATOM 637 N N . GLY A 1 79 ? -6.785 -4.202 10.039 1.00 86.88 79 GLY A N 1
ATOM 638 C CA . GLY A 1 79 ? -7.876 -4.658 9.179 1.00 86.88 79 GLY A CA 1
ATOM 639 C C . GLY A 1 79 ? -8.640 -5.838 9.780 1.00 86.88 79 GLY A C 1
ATOM 640 O O . GLY A 1 79 ? -9.871 -5.815 9.815 1.00 86.88 79 GLY A O 1
ATOM 641 N N . PHE A 1 80 ? -7.923 -6.825 10.325 1.00 82.00 80 PHE A N 1
ATOM 642 C CA . PHE A 1 80 ? -8.509 -7.966 11.030 1.00 82.00 80 PHE A CA 1
ATOM 643 C C . PHE A 1 80 ? -9.373 -7.513 12.209 1.00 82.00 80 PHE A C 1
ATOM 645 O O . PHE A 1 80 ? -10.553 -7.856 12.277 1.00 82.00 80 PHE A O 1
ATOM 652 N N . LEU A 1 81 ? -8.816 -6.684 13.098 1.00 86.31 81 LEU A N 1
ATOM 653 C CA . LEU A 1 81 ? -9.537 -6.151 14.252 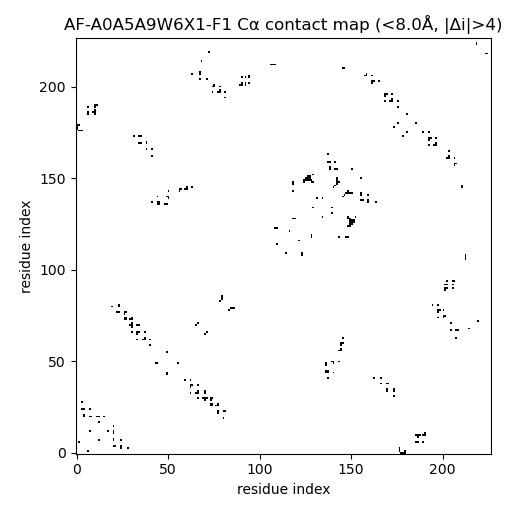1.00 86.31 81 LEU A CA 1
ATOM 654 C C . LEU A 1 81 ? -10.772 -5.357 13.810 1.00 86.31 81 LEU A C 1
ATOM 656 O O . LEU A 1 81 ? -11.861 -5.574 14.330 1.00 86.31 81 LEU A O 1
ATOM 660 N N . PHE A 1 82 ? -10.635 -4.471 12.821 1.00 89.44 82 PHE A N 1
ATOM 661 C CA . PHE A 1 82 ? -11.716 -3.582 12.392 1.00 89.44 82 PHE A CA 1
ATOM 662 C C . PHE A 1 82 ? -12.869 -4.306 11.680 1.00 89.44 82 PHE A C 1
ATOM 664 O O . PHE A 1 82 ? -14.045 -3.962 11.863 1.00 89.44 82 PHE A O 1
ATOM 671 N N . HIS A 1 83 ? -12.560 -5.296 10.846 1.00 85.38 83 HIS A N 1
ATOM 672 C CA . HIS A 1 83 ? -13.576 -6.033 10.099 1.00 85.38 83 HIS A CA 1
ATOM 673 C C . HIS A 1 83 ? -14.090 -7.269 10.840 1.00 85.38 83 HIS A C 1
ATOM 675 O O . HIS A 1 83 ? -15.184 -7.722 10.516 1.00 85.38 83 HIS A O 1
ATOM 681 N N . GLN A 1 84 ? -13.356 -7.766 11.843 1.00 76.88 84 GLN A N 1
ATOM 682 C CA . GLN A 1 84 ? -13.646 -9.016 12.556 1.00 76.88 84 GLN A CA 1
ATOM 683 C C . GLN A 1 84 ? -13.799 -10.217 11.605 1.00 76.88 84 GLN A C 1
ATOM 685 O O . GLN A 1 84 ? -14.606 -11.114 11.843 1.00 76.88 84 GLN A O 1
ATOM 690 N N . LEU A 1 85 ? -13.047 -10.214 10.502 1.00 64.50 85 LEU A N 1
ATOM 691 C CA . LEU A 1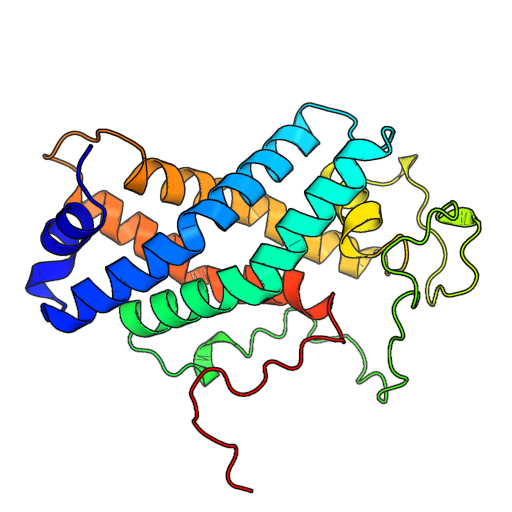 85 ? -13.061 -11.286 9.509 1.00 64.50 85 LEU A CA 1
ATOM 692 C C . LEU A 1 85 ? -11.814 -12.158 9.651 1.00 64.50 85 LEU A C 1
ATOM 694 O O . LEU A 1 85 ? -10.748 -11.607 9.927 1.00 64.50 85 LEU A O 1
ATOM 698 N N . PRO A 1 86 ? -11.914 -13.482 9.439 1.00 54.66 86 PRO A N 1
ATOM 699 C CA . PRO A 1 86 ? -10.758 -14.371 9.403 1.00 54.66 86 PRO A CA 1
ATOM 700 C C . PRO A 1 86 ? -9.703 -13.872 8.411 1.00 54.66 86 PRO A C 1
ATOM 702 O O . PRO A 1 86 ? -10.034 -13.412 7.321 1.00 54.66 86 PRO A O 1
ATOM 705 N N . LEU A 1 87 ? -8.424 -13.992 8.775 1.00 48.69 87 LEU A N 1
ATOM 706 C CA . LEU A 1 87 ? -7.301 -13.579 7.923 1.00 48.69 87 LEU A CA 1
ATOM 707 C C . LEU A 1 87 ? -7.340 -14.280 6.555 1.00 48.69 87 LEU A C 1
ATOM 709 O O . LEU A 1 87 ? -7.111 -13.648 5.526 1.00 48.69 87 LEU A O 1
ATOM 713 N N . ASN A 1 88 ? -7.708 -15.561 6.540 1.00 49.25 88 ASN A N 1
ATOM 714 C CA . ASN A 1 88 ? -7.757 -16.370 5.322 1.00 49.25 88 ASN A CA 1
ATOM 715 C C . ASN A 1 88 ? -8.702 -15.778 4.257 1.00 49.25 88 ASN A C 1
ATOM 717 O O . ASN A 1 88 ? -8.396 -15.850 3.076 1.00 49.25 88 ASN A O 1
ATOM 721 N N . ASP A 1 89 ? -9.773 -15.083 4.657 1.00 43.50 89 ASP A N 1
ATOM 722 C CA . ASP A 1 89 ? -10.800 -14.589 3.728 1.00 43.50 89 ASP A CA 1
ATOM 723 C C . ASP A 1 89 ? -10.391 -13.316 2.958 1.00 43.50 89 ASP A C 1
ATOM 725 O O . ASP A 1 89 ? -11.115 -12.884 2.062 1.00 43.50 89 ASP A O 1
ATOM 729 N N . ARG A 1 90 ? -9.268 -12.663 3.306 1.00 46.69 90 ARG A N 1
ATOM 730 C CA . ARG A 1 90 ? -8.824 -11.412 2.648 1.00 46.69 90 ARG A CA 1
ATOM 731 C C . ARG A 1 90 ? -7.405 -11.435 2.085 1.00 46.69 90 ARG A C 1
ATOM 733 O O . ARG A 1 90 ? -7.089 -10.598 1.242 1.00 46.69 90 ARG A O 1
ATOM 740 N N . PHE A 1 91 ? -6.559 -12.374 2.514 1.00 47.69 91 PHE A N 1
ATOM 741 C CA . PHE A 1 91 ? -5.194 -12.531 1.983 1.00 47.69 91 PHE A CA 1
ATOM 742 C C . PHE A 1 91 ? -5.095 -13.500 0.802 1.00 47.69 91 PHE A C 1
ATOM 744 O O . PHE A 1 91 ? -4.046 -13.572 0.169 1.00 47.69 91 PHE A O 1
ATOM 751 N N . GLU A 1 92 ? -6.193 -14.158 0.428 1.00 43.84 92 GLU A N 1
ATOM 752 C CA . GLU A 1 92 ? -6.320 -14.920 -0.822 1.00 43.84 92 GLU A CA 1
ATOM 753 C C . GLU A 1 92 ? -6.554 -14.024 -2.054 1.00 43.84 92 GLU A C 1
ATOM 755 O O . GLU A 1 92 ? -7.094 -14.471 -3.062 1.00 43.84 92 GLU A O 1
ATOM 760 N N . CYS A 1 93 ? -6.144 -12.750 -2.017 1.00 42.97 93 CYS A N 1
ATOM 761 C CA . CYS A 1 93 ? -6.194 -11.892 -3.199 1.00 42.97 93 CYS A CA 1
ATOM 762 C C . CYS A 1 93 ? -5.183 -12.381 -4.244 1.00 42.97 93 CYS A C 1
ATOM 764 O O . CYS A 1 93 ? -4.034 -11.931 -4.315 1.00 42.97 93 CYS A O 1
ATOM 766 N N . GLN A 1 94 ? -5.628 -13.314 -5.084 1.00 45.34 94 GLN A N 1
ATOM 767 C CA . GLN A 1 94 ? -4.967 -13.719 -6.313 1.00 45.34 94 GLN A CA 1
ATOM 768 C C . GLN A 1 94 ? -5.070 -12.578 -7.338 1.00 45.34 94 GLN A C 1
ATOM 770 O O . GLN A 1 94 ? -5.769 -12.662 -8.331 1.00 45.34 94 GLN A O 1
ATOM 775 N N . ILE A 1 95 ? -4.327 -11.484 -7.145 1.00 44.25 95 ILE A N 1
ATOM 776 C CA . ILE A 1 95 ? -4.225 -10.387 -8.142 1.00 44.25 95 ILE A CA 1
ATOM 777 C C . ILE A 1 95 ? -3.591 -10.889 -9.470 1.00 44.25 95 ILE A C 1
ATOM 779 O O . ILE A 1 95 ? -3.649 -10.256 -10.532 1.00 44.25 95 ILE A O 1
ATOM 783 N N . PHE A 1 96 ? -2.987 -12.076 -9.417 1.00 46.50 96 PHE A N 1
ATOM 784 C CA . PHE A 1 96 ? -2.338 -12.772 -10.516 1.00 46.50 96 PHE A CA 1
ATOM 785 C C . PHE A 1 96 ? -2.947 -14.178 -10.641 1.00 46.50 96 PHE A C 1
ATOM 787 O O . PHE A 1 96 ? -2.272 -15.154 -10.341 1.00 46.50 96 PHE A O 1
ATOM 794 N N . GLU A 1 97 ? -4.235 -14.273 -10.998 1.00 41.69 97 GLU A N 1
ATOM 795 C CA . GLU A 1 97 ? -4.926 -15.559 -11.251 1.00 41.69 97 GLU A CA 1
ATOM 796 C C . GLU A 1 97 ? -4.267 -16.376 -12.384 1.00 41.69 97 GLU A C 1
ATOM 798 O O . GLU A 1 97 ? -4.426 -17.591 -12.436 1.00 41.69 97 GLU A O 1
ATOM 803 N N . ASP A 1 98 ? -3.482 -15.720 -13.249 1.00 40.09 98 ASP A N 1
ATOM 804 C CA . ASP A 1 98 ? -2.925 -16.299 -14.480 1.00 40.09 98 ASP A CA 1
ATOM 805 C C . ASP A 1 98 ? -1.391 -16.413 -14.505 1.00 40.09 98 ASP A C 1
ATOM 807 O O . ASP A 1 98 ? -0.833 -16.781 -15.542 1.00 40.09 98 ASP A O 1
ATOM 811 N N . ASP A 1 99 ? -0.684 -16.091 -13.414 1.00 40.53 99 ASP A N 1
ATOM 812 C CA . ASP A 1 99 ? 0.748 -16.409 -13.383 1.00 40.53 99 ASP A CA 1
ATOM 813 C C . ASP A 1 99 ? 0.847 -17.938 -13.298 1.00 40.53 99 ASP A C 1
ATOM 815 O O . ASP A 1 99 ? 0.291 -18.512 -12.353 1.00 40.53 99 ASP A O 1
ATOM 819 N N . PRO A 1 100 ? 1.502 -18.623 -14.260 1.00 36.69 100 PRO A N 1
ATOM 820 C CA . PRO A 1 100 ? 1.725 -20.055 -14.133 1.00 36.69 100 PRO A CA 1
ATOM 821 C C . PRO A 1 100 ? 2.342 -20.307 -12.759 1.00 36.69 100 PRO A C 1
ATOM 823 O O . PRO A 1 100 ? 3.114 -19.473 -12.284 1.00 36.69 100 PRO A O 1
ATOM 826 N N . GLU A 1 101 ? 2.003 -21.425 -12.110 1.00 41.12 101 GLU A N 1
ATOM 827 C CA . GLU A 1 101 ? 2.798 -21.928 -10.992 1.00 41.12 101 GLU A CA 1
ATOM 828 C C . GLU A 1 101 ? 4.231 -22.040 -11.513 1.00 41.12 101 GLU A C 1
ATOM 830 O O . GLU A 1 101 ? 4.601 -23.003 -12.185 1.00 41.12 101 GLU A O 1
ATOM 835 N N . ILE A 1 102 ? 5.016 -20.984 -11.313 1.00 44.59 102 ILE A N 1
ATOM 836 C CA . ILE A 1 102 ? 6.437 -21.001 -11.566 1.00 44.59 102 ILE A CA 1
ATOM 837 C C . ILE A 1 102 ? 6.889 -22.004 -10.518 1.00 44.59 102 ILE A C 1
ATOM 839 O O . ILE A 1 102 ? 6.941 -21.653 -9.337 1.00 44.59 102 ILE A O 1
ATOM 843 N N . GLU A 1 103 ? 7.113 -23.265 -10.938 1.00 40.03 103 GLU A N 1
ATOM 844 C CA . GLU A 1 103 ? 7.951 -24.220 -10.206 1.00 40.03 103 GLU A CA 1
ATOM 845 C C . GLU A 1 103 ? 9.023 -23.368 -9.568 1.00 40.03 103 GLU A C 1
ATOM 847 O O . GLU A 1 103 ? 9.645 -22.638 -10.334 1.00 40.03 103 GLU A O 1
ATOM 852 N N . GLU A 1 104 ? 9.135 -23.375 -8.235 1.00 42.38 104 GLU A N 1
ATOM 853 C CA . GLU A 1 104 ? 9.972 -22.506 -7.401 1.00 42.38 104 GLU A CA 1
ATOM 854 C C . GLU A 1 104 ? 11.449 -22.496 -7.853 1.00 42.38 104 GLU A C 1
ATOM 856 O O . GLU A 1 104 ? 12.372 -22.883 -7.138 1.00 42.38 104 GLU A O 1
ATOM 861 N N . ALA A 1 105 ? 11.712 -22.019 -9.061 1.00 39.59 105 ALA A N 1
ATOM 862 C CA . ALA A 1 105 ? 12.968 -21.595 -9.599 1.00 39.59 105 ALA A CA 1
ATOM 863 C C . ALA A 1 105 ? 13.163 -20.270 -8.896 1.00 39.59 105 ALA A C 1
ATOM 865 O O . ALA A 1 105 ? 12.815 -19.207 -9.407 1.00 39.59 105 ALA A O 1
ATOM 866 N N . LEU A 1 106 ? 13.577 -20.423 -7.637 1.00 42.25 106 LEU A N 1
ATOM 867 C CA . LEU A 1 106 ? 13.914 -19.411 -6.665 1.00 42.25 106 LEU A CA 1
ATOM 868 C C . LEU A 1 106 ? 14.321 -18.152 -7.408 1.00 42.25 106 LEU A C 1
ATOM 870 O O . LEU A 1 106 ? 15.406 -18.075 -7.984 1.00 42.25 106 LEU A O 1
ATOM 874 N N . PHE A 1 107 ? 13.420 -17.178 -7.419 1.00 41.78 107 PHE A N 1
ATOM 875 C CA . PHE A 1 107 ? 13.793 -15.821 -7.732 1.00 41.78 107 PHE A CA 1
ATOM 876 C C . PHE A 1 107 ? 14.905 -15.463 -6.744 1.00 41.78 107 PHE A C 1
ATOM 878 O O . PHE A 1 107 ? 14.673 -15.316 -5.543 1.00 41.78 107 PHE A O 1
ATOM 885 N N . ILE A 1 108 ? 16.138 -15.410 -7.240 1.00 43.38 108 ILE A N 1
ATOM 886 C CA . ILE A 1 108 ? 17.274 -14.886 -6.498 1.00 43.38 108 ILE A CA 1
ATOM 887 C C . ILE A 1 108 ? 17.320 -13.416 -6.910 1.00 43.38 108 ILE A C 1
ATOM 889 O O . ILE A 1 108 ? 17.882 -13.121 -7.971 1.00 43.38 108 ILE A O 1
ATOM 893 N N . PRO A 1 109 ? 16.720 -12.481 -6.137 1.00 44.81 109 PRO A N 1
ATOM 894 C CA . PRO A 1 109 ? 16.967 -11.070 -6.390 1.00 44.81 109 PRO A CA 1
ATOM 895 C C . PRO A 1 109 ? 18.478 -10.878 -6.414 1.00 44.81 109 PRO A C 1
ATOM 897 O O . PRO A 1 109 ? 19.192 -11.592 -5.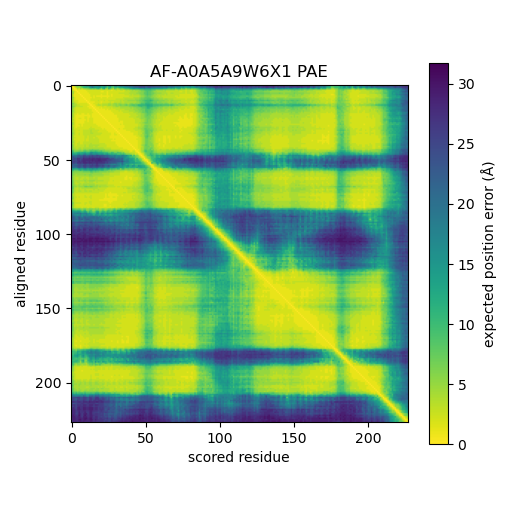702 1.00 44.81 109 PRO A O 1
ATOM 900 N N . CYS A 1 110 ? 18.964 -9.944 -7.237 1.00 47.88 110 CYS A N 1
ATOM 901 C CA . CYS A 1 110 ? 20.391 -9.639 -7.298 1.00 47.88 110 CYS A CA 1
ATOM 902 C C . CYS A 1 110 ? 20.955 -9.630 -5.862 1.00 47.88 110 CYS A C 1
ATOM 904 O O . CYS A 1 110 ? 20.456 -8.854 -5.042 1.00 47.88 110 CYS A O 1
ATOM 906 N N . PRO A 1 111 ? 21.910 -10.522 -5.528 1.00 45.75 111 PRO A N 1
ATOM 907 C CA . PRO A 1 111 ? 22.273 -10.811 -4.136 1.00 45.75 111 PRO A CA 1
ATOM 908 C C . PRO A 1 111 ? 22.881 -9.601 -3.419 1.00 45.75 111 PRO A C 1
ATOM 910 O O . PRO A 1 111 ? 23.072 -9.618 -2.207 1.00 45.75 111 PRO A O 1
ATOM 913 N N . ASP A 1 112 ? 23.187 -8.552 -4.177 1.00 52.28 112 ASP A N 1
ATOM 914 C CA . ASP A 1 112 ? 23.754 -7.312 -3.705 1.00 52.28 112 ASP A CA 1
ATOM 915 C C . ASP A 1 112 ? 22.649 -6.247 -3.599 1.00 52.28 112 ASP A C 1
ATOM 917 O O . ASP A 1 112 ? 22.199 -5.669 -4.594 1.00 52.28 112 ASP A O 1
ATOM 921 N N . ILE A 1 113 ? 22.188 -5.999 -2.366 1.00 48.84 113 ILE A N 1
ATOM 922 C CA . ILE A 1 113 ? 21.189 -4.966 -2.029 1.00 48.84 113 ILE A CA 1
ATOM 923 C C . ILE A 1 113 ? 21.643 -3.578 -2.520 1.00 48.84 113 ILE A C 1
ATOM 925 O O . ILE A 1 113 ? 20.783 -2.738 -2.822 1.00 48.84 113 ILE A O 1
ATOM 929 N N . ASP A 1 114 ? 22.961 -3.402 -2.676 1.00 53.53 114 ASP A N 1
ATOM 930 C CA . ASP A 1 114 ? 23.662 -2.207 -3.139 1.00 53.53 114 ASP A CA 1
ATOM 931 C C . ASP A 1 114 ? 24.148 -2.298 -4.597 1.00 53.53 114 ASP A C 1
ATOM 933 O O . ASP A 1 114 ? 24.975 -1.488 -5.018 1.00 53.53 114 ASP A O 1
ATOM 937 N N . CYS A 1 115 ? 23.640 -3.238 -5.406 1.00 58.81 115 CYS A N 1
ATOM 938 C CA . CYS A 1 115 ? 24.051 -3.366 -6.805 1.00 58.81 115 CYS A CA 1
ATOM 939 C C . CYS A 1 115 ? 23.813 -2.060 -7.593 1.00 58.81 115 CYS A C 1
ATOM 941 O O . CYS A 1 115 ? 22.690 -1.731 -7.982 1.00 58.81 115 CYS A O 1
ATOM 943 N N . GLU A 1 116 ? 24.893 -1.321 -7.871 1.00 57.16 116 GLU A N 1
ATOM 944 C CA . GLU A 1 116 ? 24.861 -0.064 -8.634 1.00 57.16 116 GLU A CA 1
ATOM 945 C C . GLU A 1 116 ? 24.920 -0.265 -10.156 1.00 57.16 116 GLU A C 1
ATOM 947 O O . GLU A 1 116 ? 25.034 0.709 -10.906 1.00 57.16 116 GLU A O 1
ATOM 952 N N . ARG A 1 117 ? 24.887 -1.515 -10.639 1.00 62.12 117 ARG A N 1
ATOM 953 C CA . ARG A 1 117 ? 24.971 -1.777 -12.079 1.00 62.12 117 ARG A CA 1
ATOM 954 C C . ARG A 1 117 ? 23.788 -1.118 -12.798 1.00 62.12 117 ARG A C 1
ATOM 956 O O . ARG A 1 117 ? 22.658 -1.224 -12.312 1.00 62.12 117 ARG A O 1
ATOM 963 N N . PRO A 1 118 ? 24.023 -0.464 -13.950 1.00 63.03 118 PRO A N 1
ATOM 964 C CA . PRO A 1 118 ? 22.943 0.005 -14.806 1.00 63.03 118 PRO A CA 1
ATOM 965 C C . PRO A 1 118 ? 21.960 -1.134 -15.101 1.00 63.03 118 PRO A C 1
ATOM 967 O O . PRO A 1 118 ? 22.381 -2.273 -15.317 1.00 63.03 118 PRO A O 1
ATOM 970 N N . ILE A 1 119 ? 20.655 -0.841 -15.075 1.00 62.81 119 ILE A N 1
ATOM 971 C CA . ILE A 1 119 ? 19.592 -1.851 -15.233 1.00 62.81 119 ILE A CA 1
ATOM 972 C C . ILE A 1 119 ? 19.785 -2.647 -16.527 1.00 62.81 119 ILE A C 1
ATOM 974 O O . ILE A 1 119 ? 19.686 -3.869 -16.523 1.00 62.81 119 ILE A O 1
ATOM 978 N N . ASP A 1 120 ? 20.137 -1.966 -17.614 1.00 58.66 120 ASP A N 1
ATOM 979 C CA . ASP A 1 120 ? 20.419 -2.530 -18.934 1.00 58.66 120 ASP A CA 1
ATOM 980 C C . ASP A 1 120 ? 21.654 -3.449 -18.974 1.00 58.66 120 ASP A C 1
ATOM 982 O O . ASP A 1 120 ? 21.759 -4.273 -19.881 1.00 58.66 120 ASP A O 1
ATOM 986 N N . GLN A 1 121 ? 22.526 -3.391 -17.965 1.00 63.56 121 GLN A N 1
ATOM 987 C CA . GLN A 1 121 ? 23.765 -4.172 -17.845 1.00 63.56 121 GLN A CA 1
ATOM 988 C C . GLN A 1 121 ? 23.686 -5.274 -16.771 1.00 63.56 121 GLN A C 1
ATOM 990 O O . GLN A 1 121 ? 24.683 -5.942 -16.477 1.00 63.56 121 GLN A O 1
ATOM 995 N N . CYS A 1 122 ? 22.513 -5.487 -16.164 1.00 64.00 122 CYS A N 1
ATOM 996 C CA . CYS A 1 122 ? 22.316 -6.540 -15.173 1.00 64.00 122 CYS A CA 1
ATOM 997 C C . CYS A 1 122 ? 22.193 -7.920 -15.845 1.00 64.00 122 CYS A C 1
ATOM 999 O O . CYS A 1 122 ? 21.318 -8.136 -16.687 1.00 64.00 122 CYS A O 1
ATOM 1001 N N . ILE A 1 123 ? 23.064 -8.855 -15.445 1.00 59.94 123 ILE A N 1
ATOM 1002 C CA . ILE A 1 123 ? 23.107 -10.248 -15.932 1.00 59.94 123 ILE A CA 1
ATOM 1003 C C . ILE A 1 123 ? 22.230 -11.209 -15.114 1.00 59.94 123 ILE A C 1
ATOM 1005 O O . ILE A 1 123 ? 22.082 -12.362 -15.493 1.00 59.94 123 ILE A O 1
ATOM 1009 N N . CYS A 1 124 ? 21.681 -10.752 -13.987 1.00 65.44 124 CYS A N 1
ATOM 1010 C CA . CYS A 1 124 ? 20.864 -11.561 -13.077 1.00 65.44 124 CYS A CA 1
ATOM 1011 C C . CYS A 1 124 ? 19.361 -11.503 -13.405 1.00 65.44 124 CYS A C 1
ATOM 1013 O O . CYS A 1 124 ? 18.569 -11.945 -12.585 1.00 65.44 124 CYS A O 1
ATOM 1015 N N . ARG A 1 125 ? 18.970 -10.904 -14.540 1.00 64.25 125 ARG A N 1
ATOM 1016 C CA . ARG A 1 125 ? 17.564 -10.650 -14.883 1.00 64.25 125 ARG A CA 1
ATOM 1017 C C . ARG A 1 125 ? 16.897 -11.868 -15.508 1.00 64.25 125 ARG A C 1
ATOM 1019 O O . ARG A 1 125 ? 17.492 -12.507 -16.375 1.00 64.25 125 ARG A O 1
ATOM 1026 N N . ALA A 1 126 ? 15.657 -12.119 -15.114 1.00 68.19 126 ALA A N 1
ATOM 1027 C CA . ALA A 1 126 ? 14.775 -13.087 -15.753 1.00 68.19 126 ALA A CA 1
ATOM 1028 C C . ALA A 1 126 ? 14.051 -12.496 -16.976 1.00 68.19 126 ALA A C 1
ATOM 1030 O O . ALA A 1 126 ? 13.773 -13.219 -17.932 1.00 68.19 126 ALA A O 1
ATOM 1031 N N . TYR A 1 127 ? 13.789 -11.185 -16.977 1.00 74.06 127 TYR A N 1
ATOM 1032 C CA . TYR A 1 127 ? 12.980 -10.522 -18.001 1.00 74.06 127 TYR A CA 1
ATOM 1033 C C . TYR A 1 127 ? 13.794 -9.577 -18.889 1.00 74.06 127 TYR A C 1
ATOM 1035 O O . TYR A 1 127 ? 14.809 -8.996 -18.489 1.00 74.06 127 TYR A O 1
ATOM 1043 N N . ALA A 1 128 ? 13.330 -9.404 -20.129 1.00 77.88 128 ALA A N 1
ATOM 1044 C CA . ALA A 1 128 ? 13.901 -8.418 -21.037 1.00 77.88 128 ALA A CA 1
ATOM 1045 C C . ALA A 1 128 ? 13.692 -6.993 -20.482 1.00 77.88 128 ALA A C 1
ATOM 1047 O O . ALA A 1 128 ? 12.618 -6.700 -19.953 1.00 77.88 128 ALA A O 1
ATOM 1048 N N . PRO A 1 129 ? 14.678 -6.084 -20.617 1.00 80.38 129 PRO A N 1
ATOM 1049 C CA . PRO A 1 129 ? 14.516 -4.712 -20.160 1.00 80.38 129 PRO A CA 1
ATOM 1050 C C . PRO A 1 129 ? 13.343 -4.015 -20.841 1.00 80.38 129 PRO A C 1
ATOM 1052 O O . PRO A 1 129 ? 13.283 -3.958 -22.069 1.00 80.38 129 PRO A O 1
ATOM 1055 N N . ILE A 1 130 ? 12.498 -3.376 -20.038 1.00 83.69 130 ILE A N 1
ATOM 1056 C CA . ILE A 1 130 ? 11.521 -2.405 -20.521 1.00 83.69 130 ILE A CA 1
ATOM 1057 C C . ILE A 1 130 ? 12.228 -1.047 -20.695 1.00 83.69 130 ILE A C 1
ATOM 1059 O O . ILE A 1 130 ? 12.864 -0.572 -19.744 1.00 83.69 130 ILE A O 1
ATOM 1063 N N . PRO A 1 131 ? 12.156 -0.410 -21.878 1.00 85.69 131 PRO A N 1
ATOM 1064 C CA . PRO A 1 131 ? 12.707 0.926 -22.090 1.00 85.69 131 PRO A CA 1
ATOM 1065 C C . PRO A 1 131 ? 12.058 1.963 -21.160 1.00 85.69 131 PRO A C 1
ATOM 1067 O O . PRO A 1 131 ? 10.836 2.048 -21.060 1.00 85.69 131 PRO A O 1
ATOM 1070 N N . LEU A 1 132 ? 12.870 2.758 -20.454 1.00 83.69 132 LEU A N 1
ATOM 1071 C CA . LEU A 1 132 ? 12.375 3.681 -19.418 1.00 83.69 132 LEU A CA 1
ATOM 1072 C C . LEU A 1 132 ? 11.506 4.819 -19.977 1.00 83.69 132 LEU A C 1
ATOM 1074 O O . LEU A 1 132 ? 10.671 5.361 -19.252 1.00 83.69 132 LEU A O 1
ATOM 1078 N N . ASP A 1 133 ? 11.710 5.179 -21.243 1.00 84.44 133 ASP A N 1
ATOM 1079 C CA . ASP A 1 133 ? 10.931 6.161 -22.000 1.00 84.44 133 ASP A CA 1
ATOM 1080 C C . ASP A 1 133 ? 9.521 5.665 -22.356 1.00 84.44 133 ASP A C 1
ATOM 1082 O O . ASP A 1 133 ? 8.653 6.477 -22.661 1.00 84.44 133 ASP A O 1
ATOM 1086 N N . GLN A 1 134 ? 9.275 4.355 -22.257 1.00 88.06 134 GLN A N 1
ATOM 1087 C CA . GLN A 1 134 ? 7.955 3.738 -22.432 1.00 88.06 134 GLN A CA 1
ATOM 1088 C C . GLN A 1 134 ? 7.181 3.587 -21.115 1.00 88.06 134 GLN A C 1
ATOM 1090 O O . GLN A 1 134 ? 6.035 3.144 -21.130 1.00 88.06 134 GLN A O 1
ATOM 1095 N N . LEU A 1 135 ? 7.800 3.921 -19.979 1.00 87.19 135 LEU A N 1
ATOM 1096 C CA . LEU A 1 135 ? 7.195 3.789 -18.656 1.00 87.19 135 LEU A CA 1
ATOM 1097 C C . LEU A 1 135 ? 6.649 5.127 -18.161 1.00 87.19 135 LEU A C 1
ATOM 1099 O O . LEU A 1 135 ? 7.369 6.133 -18.155 1.00 87.19 135 LEU A O 1
ATOM 1103 N N . GLU A 1 136 ? 5.423 5.095 -17.642 1.00 88.88 136 GLU A N 1
ATOM 1104 C CA . GLU A 1 136 ? 4.847 6.189 -16.857 1.00 88.88 136 GLU A CA 1
ATOM 1105 C C . GLU A 1 136 ? 5.694 6.460 -15.599 1.00 88.88 136 GLU A C 1
ATOM 1107 O O . GLU A 1 136 ? 6.366 5.547 -15.107 1.00 88.88 136 GLU A O 1
ATOM 1112 N N . PRO A 1 137 ? 5.659 7.669 -15.005 1.00 86.75 137 PRO A N 1
ATOM 1113 C CA . PRO A 1 137 ? 6.512 8.010 -13.861 1.00 86.75 137 PRO A CA 1
ATOM 1114 C C . PRO A 1 137 ? 6.431 7.009 -12.698 1.00 86.75 137 PRO A C 1
ATOM 1116 O O . PRO A 1 137 ? 7.459 6.581 -12.163 1.00 86.75 137 PRO A O 1
ATOM 1119 N N . ILE A 1 138 ? 5.217 6.564 -12.352 1.00 86.81 138 ILE A N 1
ATOM 1120 C CA . ILE A 1 138 ? 4.999 5.562 -11.301 1.00 86.81 138 ILE A CA 1
ATOM 1121 C C . ILE A 1 138 ? 5.543 4.189 -11.682 1.00 86.81 138 ILE A C 1
ATOM 1123 O O . ILE A 1 138 ? 6.245 3.569 -10.886 1.00 86.81 138 ILE A O 1
ATOM 1127 N N . GLN A 1 139 ? 5.325 3.750 -12.920 1.00 88.44 139 GLN A N 1
ATOM 1128 C CA . GLN A 1 139 ? 5.870 2.494 -13.423 1.00 88.44 139 GLN A CA 1
ATOM 1129 C C . GLN A 1 139 ? 7.396 2.535 -13.418 1.00 88.44 139 GLN A C 1
ATOM 1131 O O . GLN A 1 139 ? 8.035 1.598 -12.963 1.00 88.44 139 GLN A O 1
ATOM 1136 N N . ARG A 1 140 ? 8.003 3.644 -13.837 1.00 85.31 140 ARG A N 1
ATOM 1137 C CA . ARG A 1 140 ? 9.456 3.817 -13.830 1.00 85.31 140 ARG A CA 1
ATOM 1138 C C . ARG A 1 140 ? 10.025 3.760 -12.413 1.00 85.31 140 ARG A C 1
ATOM 1140 O O . ARG A 1 140 ? 11.021 3.077 -12.181 1.00 85.31 140 ARG A O 1
ATOM 1147 N N . CYS A 1 141 ? 9.376 4.427 -11.457 1.00 83.44 141 CYS A N 1
ATOM 1148 C CA . CYS A 1 141 ? 9.762 4.378 -10.049 1.00 83.44 141 CYS A CA 1
ATOM 1149 C C . CYS A 1 141 ? 9.727 2.943 -9.506 1.00 83.44 141 CYS A C 1
ATOM 1151 O O . CYS A 1 141 ? 10.720 2.474 -8.947 1.00 83.44 141 CYS A O 1
ATOM 1153 N N . LEU A 1 142 ? 8.618 2.232 -9.716 1.00 83.31 142 LEU A N 1
ATOM 1154 C CA . LEU A 1 142 ? 8.445 0.853 -9.262 1.00 83.31 142 LEU A CA 1
ATOM 1155 C C . LEU A 1 142 ? 9.430 -0.084 -9.969 1.00 83.31 142 LEU A C 1
ATOM 1157 O O . LEU A 1 142 ? 10.100 -0.885 -9.325 1.00 83.31 142 LEU A O 1
ATOM 1161 N N . TYR A 1 143 ? 9.603 0.061 -11.277 1.00 81.62 143 TYR A N 1
ATOM 1162 C CA . TYR A 1 143 ? 10.539 -0.736 -12.059 1.00 81.62 143 TYR A CA 1
ATOM 1163 C C . TYR A 1 143 ? 11.966 -0.625 -11.511 1.00 81.62 143 TYR A C 1
ATOM 1165 O O . TYR A 1 143 ? 12.605 -1.637 -11.252 1.00 81.62 143 TYR A O 1
ATOM 1173 N N . ILE A 1 144 ? 12.448 0.590 -11.238 1.00 77.69 144 ILE A N 1
ATOM 1174 C CA . ILE A 1 144 ? 13.820 0.833 -10.763 1.00 77.69 144 ILE A CA 1
ATOM 1175 C C . ILE A 1 144 ? 14.018 0.434 -9.294 1.00 77.69 144 ILE A C 1
ATOM 1177 O O . ILE A 1 144 ? 15.062 -0.127 -8.936 1.00 77.69 144 ILE A O 1
ATOM 1181 N N . ASN A 1 145 ? 13.067 0.790 -8.428 1.00 76.50 145 ASN A N 1
ATOM 1182 C CA . ASN A 1 145 ? 13.247 0.724 -6.975 1.00 76.50 145 ASN A CA 1
ATOM 1183 C C . ASN A 1 145 ? 12.690 -0.553 -6.357 1.00 76.50 145 ASN A C 1
ATOM 1185 O O . ASN A 1 145 ? 13.225 -1.023 -5.356 1.00 76.50 145 ASN A O 1
ATOM 1189 N N . LEU A 1 146 ? 11.632 -1.095 -6.956 1.00 75.31 146 LEU A N 1
ATOM 1190 C CA . LEU A 1 146 ? 10.890 -2.231 -6.431 1.00 75.31 146 LEU A CA 1
ATOM 1191 C C . LEU A 1 146 ? 11.283 -3.515 -7.169 1.00 75.31 146 LEU A C 1
ATOM 1193 O O . LEU A 1 146 ? 11.660 -4.491 -6.533 1.00 75.31 146 LEU A O 1
ATOM 1197 N N . PHE A 1 147 ? 11.309 -3.481 -8.504 1.00 76.38 147 PHE A N 1
ATOM 1198 C CA . PHE A 1 147 ? 11.674 -4.636 -9.336 1.00 76.38 147 PHE A CA 1
ATOM 1199 C C . PHE A 1 147 ? 13.156 -4.691 -9.724 1.00 76.38 147 PHE A C 1
ATOM 1201 O O . PHE A 1 147 ? 13.590 -5.661 -10.335 1.00 76.38 147 PHE A O 1
ATOM 1208 N N . ASN A 1 148 ? 13.944 -3.652 -9.424 1.00 74.88 148 ASN A N 1
ATOM 1209 C CA . ASN A 1 148 ? 15.340 -3.534 -9.869 1.00 74.88 148 ASN A CA 1
ATOM 1210 C C . ASN A 1 148 ? 15.528 -3.754 -11.390 1.00 74.88 148 ASN A C 1
ATOM 1212 O O . ASN A 1 148 ? 16.557 -4.250 -11.847 1.00 74.88 148 ASN A O 1
ATOM 1216 N N . GLY A 1 149 ? 14.522 -3.381 -12.177 1.00 75.12 149 GLY A N 1
ATOM 1217 C CA . GLY A 1 149 ? 14.504 -3.535 -13.620 1.00 75.12 149 GLY A CA 1
ATOM 1218 C C . GLY A 1 149 ? 14.270 -4.963 -14.116 1.00 75.12 149 GLY A C 1
ATOM 1219 O O . GLY A 1 149 ? 14.676 -5.271 -15.235 1.00 75.12 149 GLY A O 1
ATOM 1220 N N . ASP A 1 150 ? 13.681 -5.829 -13.289 1.00 75.38 150 ASP A N 1
ATOM 1221 C CA . ASP A 1 150 ? 13.476 -7.245 -13.594 1.00 75.38 150 ASP A CA 1
ATOM 1222 C C . ASP A 1 150 ? 12.023 -7.674 -13.356 1.00 75.38 150 ASP A C 1
ATOM 1224 O O . ASP A 1 150 ? 11.666 -8.233 -12.320 1.00 75.38 150 ASP A O 1
ATOM 1228 N N . THR A 1 151 ? 11.148 -7.345 -14.307 1.00 78.62 151 THR A N 1
ATOM 1229 C CA . THR A 1 151 ? 9.730 -7.728 -14.279 1.00 78.62 151 THR A CA 1
ATOM 1230 C C . THR A 1 151 ? 9.106 -7.623 -15.662 1.00 78.62 151 THR A C 1
ATOM 1232 O O . THR A 1 151 ? 9.610 -6.908 -16.530 1.00 78.62 151 THR A O 1
ATOM 1235 N N . GLU A 1 152 ? 7.973 -8.287 -15.840 1.00 81.62 152 GLU A N 1
ATOM 1236 C CA . GLU A 1 152 ? 7.158 -8.186 -17.043 1.00 81.62 152 GLU A CA 1
ATOM 1237 C C . GLU A 1 152 ? 6.332 -6.886 -17.072 1.00 81.62 152 GLU A C 1
ATOM 1239 O O . GLU A 1 152 ? 5.913 -6.390 -16.016 1.00 81.62 152 GLU A O 1
ATOM 1244 N N . PRO A 1 153 ? 6.020 -6.344 -18.266 1.00 84.31 153 PRO A N 1
ATOM 1245 C CA . PRO A 1 153 ? 5.219 -5.126 -18.402 1.00 84.31 153 PRO A CA 1
ATOM 1246 C C . PRO A 1 153 ? 3.849 -5.195 -17.717 1.00 84.31 153 PRO A C 1
ATOM 1248 O O . PRO A 1 153 ? 3.430 -4.232 -17.073 1.00 84.31 153 PRO A O 1
ATOM 1251 N N . ASP A 1 154 ? 3.158 -6.331 -17.817 1.00 83.19 154 ASP A N 1
ATOM 1252 C CA . ASP A 1 154 ? 1.808 -6.486 -17.269 1.00 83.19 154 ASP A CA 1
ATOM 1253 C C . ASP A 1 154 ? 1.818 -6.508 -15.739 1.00 83.19 154 ASP A C 1
ATOM 1255 O O . ASP A 1 154 ? 0.992 -5.850 -15.100 1.00 83.19 154 ASP A O 1
ATOM 1259 N N . ARG A 1 155 ? 2.805 -7.186 -15.141 1.00 80.44 155 ARG A N 1
ATOM 1260 C CA . ARG A 1 155 ? 3.022 -7.182 -13.693 1.00 80.44 155 ARG A CA 1
ATOM 1261 C C . ARG A 1 155 ? 3.351 -5.783 -13.184 1.00 80.44 155 ARG A C 1
ATOM 1263 O O . ARG A 1 155 ? 2.775 -5.343 -12.191 1.00 80.44 155 ARG A O 1
ATOM 1270 N N . LEU A 1 156 ? 4.234 -5.065 -13.878 1.00 84.81 156 LEU A N 1
ATOM 1271 C CA . LEU A 1 156 ? 4.564 -3.682 -13.542 1.00 84.81 156 LEU A CA 1
ATOM 1272 C C . LEU A 1 156 ? 3.333 -2.768 -13.596 1.00 84.81 156 LEU A C 1
ATOM 1274 O O . LEU A 1 156 ? 3.135 -1.958 -12.689 1.00 84.81 156 LEU A O 1
ATOM 1278 N N . ARG A 1 157 ? 2.497 -2.918 -14.630 1.00 88.12 157 ARG A N 1
ATOM 1279 C CA . ARG A 1 157 ? 1.257 -2.151 -14.796 1.00 88.12 157 ARG A CA 1
ATOM 1280 C C . ARG A 1 157 ? 0.272 -2.417 -13.658 1.00 88.12 157 ARG A C 1
ATOM 1282 O O . ARG A 1 157 ? -0.165 -1.460 -13.034 1.00 88.12 157 ARG A O 1
ATOM 1289 N N . LYS A 1 158 ? 0.009 -3.684 -13.319 1.00 84.38 158 LYS A N 1
ATOM 1290 C CA . LYS A 1 158 ? -0.886 -4.046 -12.203 1.00 84.38 158 LYS A CA 1
ATOM 1291 C C . LYS A 1 158 ? -0.437 -3.410 -10.883 1.00 84.38 158 LYS A C 1
ATOM 1293 O O . LYS A 1 158 ? -1.241 -2.798 -10.187 1.00 84.38 158 LYS A O 1
ATOM 1298 N N . VAL A 1 159 ? 0.853 -3.501 -10.544 1.00 84.50 159 VAL A N 1
ATOM 1299 C CA . VAL A 1 159 ? 1.371 -2.892 -9.303 1.00 84.50 159 VAL A CA 1
ATOM 1300 C C . VAL A 1 159 ? 1.261 -1.368 -9.341 1.00 84.50 159 VAL A C 1
ATOM 1302 O O . VAL A 1 159 ? 0.885 -0.761 -8.339 1.00 84.50 159 VAL A O 1
ATOM 1305 N N . ALA A 1 160 ? 1.541 -0.744 -10.487 1.00 88.56 160 ALA A N 1
ATOM 1306 C CA . ALA A 1 160 ? 1.366 0.694 -10.660 1.00 88.56 160 ALA A CA 1
ATOM 1307 C C . ALA A 1 160 ? -0.087 1.133 -10.433 1.00 88.56 160 ALA A C 1
ATOM 1309 O O . ALA A 1 160 ? -0.310 2.078 -9.678 1.00 88.56 160 ALA A O 1
ATOM 1310 N N . ASP A 1 161 ? -1.057 0.410 -10.994 1.00 88.88 161 ASP A N 1
ATOM 1311 C CA . ASP A 1 161 ? -2.482 0.708 -10.833 1.00 88.88 161 ASP A CA 1
ATOM 1312 C C . ASP A 1 161 ? -2.904 0.639 -9.356 1.00 88.88 161 ASP A C 1
ATOM 1314 O O . ASP A 1 161 ? -3.570 1.550 -8.857 1.00 88.88 161 ASP A O 1
ATOM 1318 N N . HIS A 1 162 ? -2.433 -0.372 -8.613 1.00 88.25 162 HIS A N 1
ATOM 1319 C CA . HIS A 1 162 ? -2.668 -0.463 -7.169 1.00 88.25 162 HIS A CA 1
ATOM 1320 C C . HIS A 1 162 ? -2.036 0.701 -6.395 1.00 88.25 162 HIS A C 1
ATOM 1322 O O . HIS A 1 162 ? -2.680 1.243 -5.501 1.00 88.25 162 HIS A O 1
ATOM 1328 N N . MET A 1 163 ? -0.806 1.117 -6.714 1.00 87.75 163 MET A N 1
ATOM 1329 C CA . MET A 1 163 ? -0.161 2.247 -6.024 1.00 87.75 163 MET A CA 1
ATOM 1330 C C . MET A 1 163 ? -0.859 3.577 -6.311 1.00 87.75 163 MET A C 1
ATOM 1332 O O . MET A 1 163 ? -1.016 4.408 -5.413 1.00 87.75 163 MET A O 1
ATOM 1336 N N . THR A 1 164 ? -1.319 3.769 -7.545 1.00 88.25 164 THR A N 1
ATOM 1337 C CA . THR A 1 164 ? -2.095 4.947 -7.934 1.00 88.25 164 THR A CA 1
ATOM 1338 C C . THR A 1 164 ? -3.456 4.974 -7.239 1.00 88.25 164 THR A C 1
ATOM 1340 O O . THR A 1 164 ? -3.844 6.024 -6.726 1.00 88.25 164 THR A O 1
ATOM 1343 N N . ALA A 1 165 ? -4.160 3.841 -7.160 1.00 87.44 165 ALA A N 1
ATOM 1344 C CA . ALA A 1 165 ? -5.425 3.738 -6.431 1.00 87.44 165 ALA A CA 1
ATOM 1345 C C . ALA A 1 165 ? -5.240 4.036 -4.933 1.00 87.44 165 ALA A C 1
ATOM 1347 O O . ALA A 1 165 ? -5.925 4.907 -4.382 1.00 87.44 165 ALA A O 1
ATOM 1348 N N . TRP A 1 166 ? -4.231 3.416 -4.312 1.00 89.44 166 TRP A N 1
ATOM 1349 C CA . TRP A 1 166 ? -3.974 3.547 -2.879 1.00 89.44 166 TRP A CA 1
ATOM 1350 C C . TRP A 1 166 ? -3.653 4.989 -2.467 1.00 89.44 166 TRP A C 1
ATOM 1352 O O . TRP A 1 166 ? -3.969 5.419 -1.359 1.00 89.44 166 TRP A O 1
ATOM 1362 N N . LYS A 1 167 ? -3.081 5.798 -3.368 1.00 88.69 167 LYS A N 1
ATOM 1363 C CA . LYS A 1 167 ? -2.724 7.200 -3.104 1.00 88.69 167 LYS A CA 1
ATOM 1364 C C . LYS A 1 167 ? -3.883 8.036 -2.552 1.00 88.69 167 LYS A C 1
ATOM 1366 O O . LYS A 1 167 ? -3.684 8.829 -1.625 1.00 88.69 167 LYS A O 1
ATOM 1371 N N . LYS A 1 168 ? -5.088 7.884 -3.111 1.00 86.50 168 LYS A N 1
ATOM 1372 C CA . LYS A 1 168 ? -6.271 8.635 -2.659 1.00 86.50 168 LYS A CA 1
ATOM 1373 C C . LYS A 1 168 ? -6.658 8.236 -1.234 1.00 86.50 168 LYS A C 1
ATOM 1375 O O . LYS A 1 168 ? -6.955 9.093 -0.403 1.00 86.50 168 LYS A O 1
ATOM 1380 N N . GLU A 1 169 ? -6.616 6.947 -0.948 1.00 90.44 169 GLU A N 1
ATOM 1381 C CA . GLU A 1 169 ? -6.992 6.385 0.346 1.00 90.44 169 GLU A CA 1
ATOM 1382 C C . GLU A 1 169 ? -5.948 6.727 1.411 1.00 90.44 169 GLU A C 1
ATOM 1384 O O . GLU A 1 169 ? -6.314 7.137 2.508 1.00 90.44 169 GLU A O 1
ATOM 1389 N N . LEU A 1 170 ? -4.656 6.684 1.062 1.00 91.69 170 LEU A N 1
ATOM 1390 C CA . LEU A 1 170 ? -3.549 7.162 1.895 1.00 91.69 170 LEU A CA 1
ATOM 1391 C C . LEU A 1 170 ? -3.729 8.630 2.277 1.00 91.69 170 LEU A C 1
ATOM 1393 O O . LEU A 1 170 ? -3.530 8.999 3.433 1.00 91.69 170 LEU A O 1
ATOM 1397 N N . ALA A 1 171 ? -4.118 9.481 1.325 1.00 89.38 171 ALA A N 1
ATOM 1398 C CA . ALA A 1 171 ? -4.365 10.890 1.604 1.00 89.38 171 ALA A CA 1
ATOM 1399 C C . ALA A 1 171 ? -5.511 11.070 2.611 1.00 89.38 171 ALA A C 1
ATOM 1401 O O . ALA A 1 171 ? -5.359 11.813 3.581 1.00 89.38 171 ALA A O 1
ATOM 1402 N N . ASN A 1 172 ? -6.627 10.363 2.422 1.00 89.56 172 ASN A N 1
ATOM 1403 C CA . ASN A 1 172 ? -7.770 10.413 3.334 1.00 89.56 172 ASN A CA 1
ATOM 1404 C C . ASN A 1 172 ? -7.420 9.874 4.728 1.00 89.56 172 ASN A C 1
ATOM 1406 O O . ASN A 1 172 ? -7.736 10.516 5.730 1.00 89.56 172 ASN A O 1
ATOM 1410 N N . TRP A 1 173 ? -6.716 8.742 4.789 1.00 91.75 173 TRP A N 1
ATOM 1411 C CA . TRP A 1 173 ? -6.240 8.117 6.021 1.00 91.75 173 TRP A CA 1
ATOM 1412 C C . TRP A 1 173 ? -5.322 9.045 6.818 1.00 91.75 173 TRP A C 1
ATOM 1414 O O . TRP A 1 173 ? -5.554 9.309 7.997 1.00 91.75 173 TRP A O 1
ATOM 1424 N N . LEU A 1 174 ? -4.300 9.608 6.172 1.00 90.81 174 LEU A N 1
ATOM 1425 C CA . LEU A 1 174 ? -3.366 10.516 6.834 1.00 90.81 174 LEU A CA 1
ATOM 1426 C C . LEU A 1 174 ? -4.054 11.816 7.249 1.00 90.81 174 LEU A C 1
ATOM 1428 O O . LEU A 1 174 ? -3.796 12.315 8.340 1.00 90.81 174 LEU A O 1
ATOM 1432 N N . ASN A 1 175 ? -4.975 12.344 6.439 1.00 88.06 175 ASN A N 1
ATOM 1433 C CA . ASN A 1 175 ? -5.763 13.513 6.820 1.00 88.06 175 ASN A CA 1
ATOM 1434 C C . ASN A 1 175 ? -6.629 13.236 8.051 1.00 88.06 175 ASN A C 1
ATOM 1436 O O . ASN A 1 175 ? -6.712 14.099 8.923 1.00 88.06 175 ASN A O 1
ATOM 1440 N N . LEU A 1 176 ? -7.224 12.046 8.170 1.00 87.88 176 LEU A N 1
ATOM 1441 C CA . LEU A 1 176 ? -8.014 11.671 9.342 1.00 87.88 176 LEU A CA 1
ATOM 1442 C C . LEU A 1 176 ? -7.194 11.768 10.638 1.00 87.88 176 LEU A C 1
ATOM 1444 O O . LEU A 1 176 ? -7.690 12.298 11.629 1.00 87.88 176 LEU A O 1
ATOM 1448 N N . PHE A 1 177 ? -5.937 11.314 10.627 1.0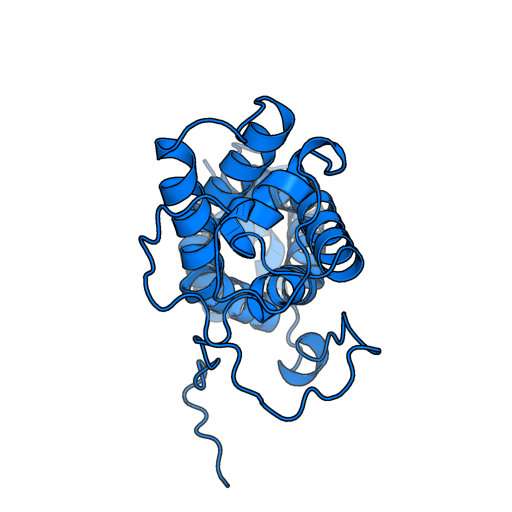0 86.81 177 PHE A N 1
ATOM 1449 C CA . PHE A 1 177 ? -5.102 11.253 11.834 1.00 86.81 177 PHE A CA 1
ATOM 1450 C C . PHE A 1 177 ? -4.163 12.453 12.039 1.00 86.81 177 PHE A C 1
ATOM 1452 O O . PHE A 1 177 ? -3.712 12.683 13.163 1.00 86.81 177 PHE A O 1
ATOM 1459 N N . HIS A 1 178 ? -3.881 13.242 10.998 1.00 76.56 178 HIS A N 1
ATOM 1460 C CA . HIS A 1 178 ? -3.015 14.425 11.080 1.00 76.56 178 HIS A CA 1
ATOM 1461 C C . HIS A 1 178 ? -3.771 15.757 11.103 1.00 76.56 178 HIS A C 1
ATOM 1463 O O . HIS A 1 178 ? -3.229 16.747 11.599 1.00 76.56 178 HIS A O 1
ATOM 1469 N N . SER A 1 179 ? -5.008 15.825 10.600 1.00 63.94 179 SER A N 1
ATOM 1470 C CA . SER A 1 179 ? -5.756 17.086 10.589 1.00 63.94 179 SER A CA 1
ATOM 1471 C C . SER A 1 179 ? -6.401 17.399 11.944 1.00 63.94 179 SER A C 1
ATOM 1473 O O . SER A 1 179 ? -6.804 16.528 12.715 1.00 63.94 179 SER A O 1
ATOM 1475 N N . SER A 1 180 ? -6.517 18.690 12.256 1.00 53.38 180 SER A N 1
ATOM 1476 C CA . SER A 1 180 ? -7.396 19.185 13.316 1.00 53.38 180 SER A CA 1
ATOM 1477 C C . SER A 1 180 ? -8.824 19.303 12.776 1.00 53.38 180 SER A C 1
ATOM 1479 O O . SER A 1 180 ? -9.324 20.409 12.577 1.00 53.38 180 SER A O 1
ATOM 1481 N N . THR A 1 181 ? -9.463 18.182 12.454 1.00 53.84 181 THR A N 1
ATOM 1482 C CA . THR A 1 181 ? -10.849 18.170 11.968 1.00 53.84 181 THR A CA 1
ATOM 1483 C C . THR A 1 181 ? -11.812 18.672 13.047 1.00 53.84 181 THR A C 1
ATOM 1485 O O . THR A 1 181 ? -11.627 18.423 14.244 1.00 53.84 181 THR A O 1
ATOM 1488 N N . SER A 1 182 ? -12.835 19.430 12.637 1.00 51.66 182 SER A N 1
ATOM 1489 C CA . SER A 1 182 ? -13.891 19.890 13.541 1.00 51.66 182 SER A CA 1
ATOM 1490 C C . SER A 1 182 ? -14.712 18.693 14.040 1.00 51.66 182 SER A C 1
ATOM 1492 O O . SER A 1 182 ? -14.961 17.731 13.317 1.00 51.66 182 SER A O 1
ATOM 1494 N N . LYS A 1 183 ? -15.117 18.736 15.313 1.00 55.97 183 LYS A N 1
ATOM 1495 C CA . LYS A 1 183 ? -15.712 17.597 16.036 1.00 55.97 183 LYS A CA 1
ATOM 1496 C C . LYS A 1 183 ? -17.082 17.136 15.516 1.00 55.97 183 LYS A C 1
ATOM 1498 O O . LYS A 1 183 ? -17.542 16.076 15.917 1.00 55.97 183 LYS A O 1
ATOM 1503 N N . THR A 1 184 ? -17.761 17.925 14.685 1.00 53.00 184 THR A N 1
ATOM 1504 C CA . THR A 1 184 ? -19.176 17.705 14.336 1.00 53.00 184 THR A CA 1
ATOM 1505 C C . THR A 1 184 ? -19.404 16.667 13.237 1.00 53.00 184 THR A C 1
ATOM 1507 O O . THR A 1 184 ? -20.398 15.957 13.317 1.00 53.00 184 THR A O 1
ATOM 1510 N N . ASP A 1 185 ? -18.471 16.505 12.291 1.00 60.25 185 ASP A N 1
ATOM 1511 C CA . ASP A 1 185 ? -18.598 15.544 11.173 1.00 60.25 185 ASP A CA 1
ATOM 1512 C C . ASP A 1 185 ? -17.576 14.397 11.242 1.00 60.25 185 ASP A C 1
ATOM 1514 O O . ASP A 1 185 ? -17.452 13.591 10.318 1.00 60.25 185 ASP A O 1
ATOM 1518 N N . LEU A 1 186 ? -16.819 14.327 12.339 1.00 66.62 186 LEU A N 1
ATOM 1519 C CA . LEU A 1 186 ? -15.754 13.349 12.525 1.00 66.62 186 LEU A CA 1
ATOM 1520 C C . LEU A 1 186 ? -16.274 11.895 12.514 1.00 66.62 186 LEU A C 1
ATOM 1522 O O . LEU A 1 186 ? -15.679 11.097 11.796 1.00 66.62 186 LEU A O 1
ATOM 1526 N N . PRO A 1 187 ? -17.377 11.519 13.204 1.00 61.22 187 PRO A N 1
ATOM 1527 C CA . PRO A 1 187 ? -17.728 10.104 13.370 1.00 61.22 187 PRO A CA 1
ATOM 1528 C C . PRO A 1 187 ? -18.100 9.365 12.078 1.00 61.22 187 PRO A C 1
ATOM 1530 O O . PRO A 1 187 ? -17.602 8.271 11.827 1.00 61.22 187 PRO A O 1
ATOM 1533 N N . LEU A 1 188 ? -18.954 9.958 11.238 1.00 67.75 188 LEU A N 1
ATOM 1534 C CA . LEU A 1 188 ? -19.422 9.327 9.996 1.00 67.75 188 LEU A CA 1
ATOM 1535 C C . LEU A 1 188 ? -18.313 9.261 8.941 1.00 67.75 188 LEU A C 1
ATOM 1537 O O . LEU A 1 188 ? -18.071 8.200 8.366 1.00 67.75 188 LEU A O 1
ATOM 1541 N N . ASN A 1 189 ? -17.593 10.368 8.743 1.00 82.94 189 ASN A N 1
ATOM 1542 C CA . ASN A 1 189 ? -16.504 10.423 7.772 1.00 82.94 189 ASN A CA 1
ATOM 1543 C C . ASN A 1 189 ? -15.325 9.534 8.193 1.00 82.94 189 ASN A C 1
ATOM 1545 O O . ASN A 1 189 ? -14.718 8.884 7.348 1.00 82.94 189 ASN A O 1
ATOM 1549 N N . ALA A 1 190 ? -15.016 9.447 9.490 1.00 86.75 190 ALA A N 1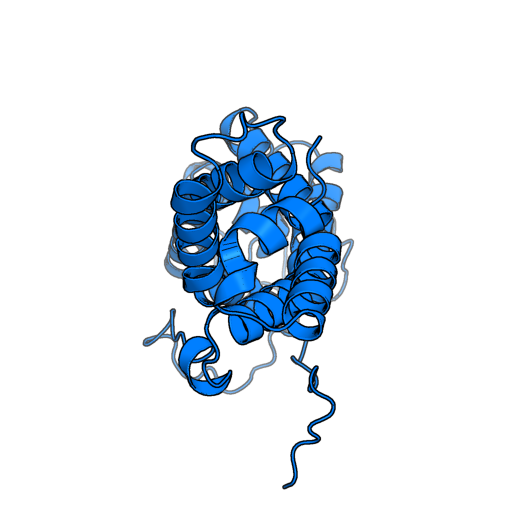
ATOM 1550 C CA . ALA A 1 190 ? -13.934 8.597 9.978 1.00 86.75 190 ALA A CA 1
ATOM 1551 C C . ALA A 1 190 ? -14.226 7.106 9.787 1.00 86.75 190 ALA A C 1
ATOM 1553 O O . ALA A 1 190 ? -13.348 6.386 9.326 1.00 86.75 190 ALA A O 1
ATOM 1554 N N . ILE A 1 191 ? -15.441 6.632 10.096 1.00 89.31 191 ILE A N 1
ATOM 1555 C CA . ILE A 1 191 ? -15.804 5.219 9.880 1.00 89.31 191 ILE A CA 1
ATOM 1556 C C . ILE A 1 191 ? -15.707 4.864 8.397 1.00 89.31 191 ILE A C 1
ATOM 1558 O O . ILE A 1 191 ? -15.177 3.805 8.067 1.00 89.31 191 ILE A O 1
ATOM 1562 N N . GLN A 1 192 ? -16.186 5.745 7.514 1.00 90.19 192 GLN A N 1
ATOM 1563 C CA . GLN A 1 192 ? -16.089 5.534 6.074 1.00 90.19 192 GLN A CA 1
ATOM 1564 C C . GLN A 1 192 ? -14.627 5.439 5.621 1.00 90.19 192 GLN A C 1
ATOM 1566 O O . GLN A 1 192 ? -14.272 4.463 4.970 1.00 90.19 192 GLN A O 1
ATOM 1571 N N . ILE A 1 193 ? -13.771 6.384 6.022 1.00 91.50 193 ILE A N 1
ATOM 1572 C CA . ILE A 1 193 ? -12.341 6.381 5.672 1.00 91.50 193 ILE A CA 1
ATOM 1573 C C . ILE A 1 193 ? -11.636 5.129 6.211 1.00 91.50 193 ILE A C 1
ATOM 1575 O O . ILE A 1 193 ? -10.862 4.5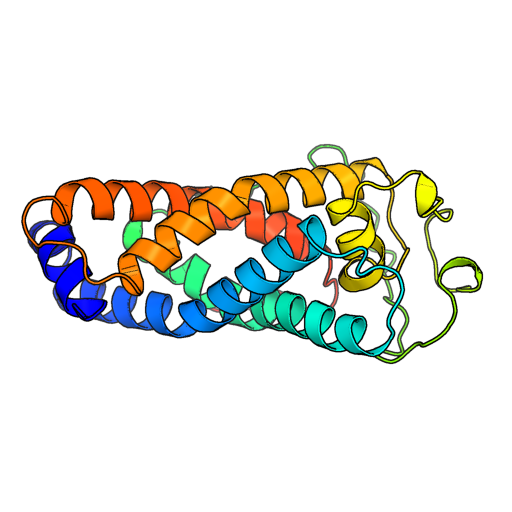06 5.488 1.00 91.50 193 ILE A O 1
ATOM 1579 N N . LEU A 1 194 ? -11.909 4.744 7.463 1.00 91.06 194 LEU A N 1
ATOM 1580 C CA . LEU A 1 194 ? -11.361 3.528 8.069 1.00 91.06 194 LEU A CA 1
ATOM 1581 C C . LEU A 1 194 ? -11.771 2.285 7.276 1.00 91.06 194 LEU A C 1
ATOM 1583 O O . LEU A 1 194 ? -10.928 1.440 6.994 1.00 91.06 194 LEU A O 1
ATOM 1587 N N . ASN A 1 195 ? -13.051 2.187 6.914 1.00 90.50 195 ASN A N 1
ATOM 1588 C CA . ASN A 1 195 ? -13.578 1.053 6.169 1.00 90.50 195 ASN A CA 1
ATOM 1589 C C . ASN A 1 195 ? -13.017 0.987 4.747 1.00 90.50 195 ASN A C 1
ATOM 1591 O O . ASN A 1 195 ? -12.579 -0.082 4.342 1.00 90.50 195 ASN A O 1
ATOM 1595 N N . GLU A 1 196 ? -13.018 2.102 4.012 1.00 89.94 196 GLU A N 1
ATOM 1596 C CA . GLU A 1 196 ? -12.441 2.186 2.666 1.00 89.94 196 GLU A CA 1
ATOM 1597 C C . GLU A 1 196 ? -10.981 1.731 2.703 1.00 89.94 196 GLU A C 1
ATOM 1599 O O . GLU A 1 196 ? -10.643 0.739 2.067 1.00 89.94 196 GLU A O 1
ATOM 1604 N N . PHE A 1 197 ? -10.157 2.349 3.554 1.00 92.25 197 PHE A N 1
ATOM 1605 C CA . PHE A 1 197 ? -8.728 2.060 3.630 1.00 92.25 197 PHE A CA 1
ATOM 1606 C C . PHE A 1 197 ? -8.422 0.620 4.072 1.00 92.25 197 PHE A C 1
ATOM 1608 O O . PHE A 1 197 ? -7.695 -0.100 3.391 1.00 92.25 197 PHE A O 1
ATOM 1615 N N . LEU A 1 198 ? -8.983 0.168 5.201 1.00 90.00 198 LEU A N 1
ATOM 1616 C CA . LEU A 1 198 ? -8.680 -1.159 5.757 1.00 90.00 198 LEU A CA 1
ATOM 1617 C C . LEU A 1 198 ? -9.272 -2.308 4.932 1.00 90.00 198 LEU A C 1
ATOM 1619 O O . LEU A 1 198 ? -8.836 -3.451 5.088 1.00 90.00 198 LEU A O 1
ATOM 1623 N N . SER A 1 199 ? -10.233 -2.024 4.047 1.00 84.62 199 SER A N 1
ATOM 1624 C CA . SER A 1 199 ? -10.805 -3.046 3.173 1.00 84.62 199 SER A CA 1
ATOM 1625 C C . SER A 1 199 ? -9.892 -3.466 2.027 1.00 84.62 199 SER A C 1
ATOM 1627 O O . SER A 1 199 ? -9.848 -4.652 1.716 1.00 84.62 199 SER A O 1
ATOM 1629 N N . VAL A 1 200 ? -9.125 -2.525 1.478 1.00 83.06 200 VAL A N 1
ATOM 1630 C CA . VAL A 1 200 ? -8.283 -2.720 0.285 1.00 83.06 200 VAL A CA 1
ATOM 1631 C C . VAL A 1 200 ? -6.793 -2.858 0.600 1.00 83.06 200 VAL A C 1
ATOM 1633 O O . VAL A 1 200 ? -6.009 -3.263 -0.255 1.00 83.06 200 VAL A O 1
ATOM 1636 N N . VAL A 1 201 ? -6.383 -2.560 1.841 1.00 83.12 201 VAL A N 1
ATOM 1637 C CA . VAL A 1 201 ? -5.011 -2.767 2.334 1.00 83.12 201 VAL A CA 1
ATOM 1638 C C . VAL A 1 201 ? -4.431 -4.130 1.927 1.00 83.12 201 VAL A C 1
ATOM 1640 O O . VAL A 1 201 ? -3.303 -4.136 1.433 1.00 83.12 201 VAL A O 1
ATOM 1643 N N . PRO A 1 202 ? -5.138 -5.271 2.087 1.00 75.75 202 PRO A N 1
ATOM 1644 C CA . PRO A 1 202 ? -4.605 -6.571 1.685 1.00 75.75 202 PRO A CA 1
ATOM 1645 C C . PRO A 1 202 ? -4.234 -6.639 0.203 1.00 75.75 202 PRO A C 1
ATOM 1647 O O . PRO A 1 202 ? -3.159 -7.129 -0.129 1.00 75.75 202 PRO A O 1
ATOM 1650 N N . GLU A 1 203 ? -5.071 -6.093 -0.680 1.00 76.06 203 GLU A N 1
ATOM 1651 C CA . GLU A 1 203 ? -4.836 -6.092 -2.126 1.00 76.06 203 GLU A CA 1
ATOM 1652 C C . GLU A 1 203 ? -3.627 -5.227 -2.497 1.00 76.06 203 GLU A C 1
ATOM 1654 O O . GLU A 1 203 ? -2.721 -5.666 -3.208 1.00 76.06 203 GLU A O 1
ATOM 1659 N N . HIS A 1 204 ? -3.555 -4.005 -1.966 1.00 84.12 204 HIS A N 1
ATOM 1660 C CA . HIS A 1 204 ? -2.424 -3.119 -2.241 1.00 84.12 204 HIS A CA 1
ATOM 1661 C C . HIS A 1 204 ? -1.112 -3.655 -1.668 1.00 84.12 204 HIS A C 1
ATOM 1663 O O . HIS A 1 204 ? -0.071 -3.563 -2.322 1.00 84.12 204 HIS A O 1
ATOM 1669 N N . LEU A 1 205 ? -1.151 -4.261 -0.478 1.00 77.31 205 LEU A N 1
ATOM 1670 C CA . LEU A 1 205 ? 0.008 -4.931 0.097 1.00 77.31 205 LEU A CA 1
ATOM 1671 C C . LEU A 1 205 ? 0.401 -6.160 -0.715 1.00 77.31 205 LEU A C 1
ATOM 1673 O O . LEU A 1 205 ? 1.586 -6.316 -0.964 1.00 77.31 205 LEU A O 1
ATOM 1677 N N . ALA A 1 206 ? -0.536 -6.985 -1.186 1.00 70.81 206 ALA A N 1
ATOM 1678 C CA . ALA A 1 206 ? -0.239 -8.158 -2.010 1.00 70.81 206 ALA A CA 1
ATOM 1679 C C . ALA A 1 206 ? 0.439 -7.773 -3.336 1.00 70.81 206 ALA A C 1
ATOM 1681 O O . ALA A 1 206 ? 1.427 -8.401 -3.735 1.00 70.81 206 ALA A O 1
ATOM 1682 N N . ALA A 1 207 ? -0.023 -6.692 -3.975 1.00 71.62 207 ALA A N 1
ATOM 1683 C CA . ALA A 1 207 ? 0.618 -6.125 -5.160 1.00 71.62 207 ALA A CA 1
ATOM 1684 C C . ALA A 1 207 ? 2.080 -5.717 -4.885 1.00 71.62 207 ALA A C 1
ATOM 1686 O O . ALA A 1 207 ? 2.941 -5.889 -5.747 1.00 71.62 207 ALA A O 1
ATOM 1687 N N . VAL A 1 208 ? 2.374 -5.234 -3.672 1.00 69.06 208 VAL A N 1
ATOM 1688 C CA . VAL A 1 208 ? 3.718 -4.811 -3.239 1.00 69.06 208 VAL A CA 1
ATOM 1689 C C . VAL A 1 208 ? 4.533 -5.949 -2.594 1.00 69.06 208 VAL A C 1
ATOM 1691 O O . VAL A 1 208 ? 5.754 -5.882 -2.581 1.00 69.06 208 VAL A O 1
ATOM 1694 N N . GLN A 1 209 ? 3.915 -7.016 -2.080 1.00 61.56 209 GLN A N 1
ATOM 1695 C CA . GLN A 1 209 ? 4.569 -8.095 -1.321 1.00 61.56 209 GLN A CA 1
ATOM 1696 C C . GLN A 1 209 ? 5.122 -9.214 -2.198 1.00 61.56 209 GLN A C 1
ATOM 1698 O O . GLN A 1 209 ? 6.189 -9.738 -1.881 1.00 61.56 209 GLN A O 1
ATOM 1703 N N . LYS A 1 210 ? 4.499 -9.535 -3.344 1.00 53.88 210 LYS A N 1
ATOM 1704 C CA . LYS A 1 210 ? 5.072 -10.521 -4.290 1.00 53.88 210 LYS A CA 1
ATOM 1705 C C . LYS A 1 210 ? 6.447 -10.098 -4.854 1.00 53.88 210 LYS A C 1
ATOM 1707 O O . LYS A 1 210 ? 7.061 -10.832 -5.620 1.00 53.88 210 LYS A O 1
ATOM 1712 N N . LEU A 1 211 ? 6.939 -8.917 -4.484 1.00 49.16 211 LEU A N 1
ATOM 1713 C CA . LEU A 1 211 ? 8.252 -8.354 -4.801 1.00 49.16 211 LEU A CA 1
ATOM 1714 C C . LEU A 1 211 ? 9.390 -8.778 -3.874 1.00 49.16 211 LEU A C 1
ATOM 1716 O O . LEU A 1 211 ? 10.550 -8.592 -4.230 1.00 49.16 211 LEU A O 1
ATOM 1720 N N . TYR A 1 212 ? 9.096 -9.332 -2.699 1.00 42.06 212 TYR A N 1
ATOM 1721 C CA . TYR A 1 212 ? 10.121 -9.730 -1.739 1.00 42.06 212 TYR A CA 1
ATOM 1722 C C . TYR A 1 212 ? 10.009 -11.230 -1.461 1.00 42.06 212 TYR A C 1
ATOM 1724 O O . TYR A 1 212 ? 9.571 -11.662 -0.403 1.00 42.06 212 TYR A O 1
ATOM 1732 N N . HIS A 1 213 ? 10.491 -12.040 -2.404 1.00 40.06 213 HIS A N 1
ATOM 1733 C CA . HIS A 1 213 ? 10.712 -13.491 -2.253 1.00 40.06 213 HIS A CA 1
ATOM 1734 C C . HIS A 1 213 ? 11.657 -13.881 -1.085 1.00 40.06 213 HIS A C 1
ATOM 1736 O O . HIS A 1 213 ? 12.022 -15.044 -0.951 1.00 40.06 213 HIS A O 1
ATOM 1742 N N . GLN A 1 214 ? 12.072 -12.932 -0.237 1.00 34.19 214 GLN A N 1
ATOM 1743 C CA . GLN A 1 214 ? 12.884 -13.169 0.961 1.00 34.19 214 GLN A CA 1
ATOM 1744 C C . GLN A 1 214 ? 12.127 -12.980 2.277 1.00 34.19 214 GLN A C 1
ATOM 1746 O O . GLN A 1 214 ? 12.647 -13.364 3.322 1.00 34.19 214 GLN A O 1
ATOM 1751 N N . THR A 1 215 ? 10.914 -12.432 2.258 1.00 33.94 215 THR A N 1
ATOM 1752 C CA . THR A 1 215 ? 10.079 -12.393 3.457 1.00 33.94 215 THR A CA 1
ATOM 1753 C C . THR A 1 215 ? 9.026 -13.469 3.295 1.00 33.94 215 THR A C 1
ATOM 1755 O O . THR A 1 215 ? 7.924 -13.219 2.812 1.00 33.94 215 THR A O 1
ATOM 1758 N N . ALA A 1 216 ? 9.363 -14.693 3.712 1.00 34.88 216 ALA A N 1
ATOM 1759 C CA . ALA A 1 216 ? 8.313 -15.572 4.193 1.00 34.88 216 ALA A CA 1
ATOM 1760 C C . ALA A 1 216 ? 7.499 -14.735 5.189 1.00 34.88 216 ALA A C 1
ATOM 1762 O O . ALA A 1 216 ? 8.081 -14.100 6.076 1.00 34.88 216 ALA A O 1
ATOM 1763 N N . ILE A 1 217 ? 6.179 -14.674 5.023 1.00 37.91 217 ILE A N 1
ATOM 1764 C CA . ILE A 1 217 ? 5.310 -14.262 6.120 1.00 37.91 217 ILE A CA 1
ATOM 1765 C C . ILE A 1 217 ? 5.475 -15.383 7.145 1.00 37.91 217 ILE A C 1
ATOM 1767 O O . ILE A 1 217 ? 4.742 -16.367 7.139 1.00 37.91 217 ILE A O 1
ATOM 1771 N N . ILE A 1 218 ? 6.547 -15.311 7.937 1.00 36.72 218 ILE A N 1
ATOM 1772 C CA . ILE A 1 218 ? 6.766 -16.215 9.050 1.00 36.72 218 ILE A CA 1
ATOM 1773 C C . ILE A 1 218 ? 5.730 -15.777 10.063 1.00 36.72 218 ILE A C 1
ATOM 1775 O O . ILE A 1 218 ? 5.936 -14.806 10.784 1.00 36.72 218 ILE A O 1
ATOM 1779 N N . ASP A 1 219 ? 4.586 -16.444 10.000 1.00 37.53 219 ASP A N 1
ATOM 1780 C CA . ASP A 1 219 ? 3.708 -16.734 11.119 1.00 37.53 219 ASP A CA 1
ATOM 1781 C C . ASP A 1 219 ? 3.652 -15.613 12.175 1.00 37.53 219 ASP A C 1
ATOM 1783 O O . ASP A 1 219 ? 4.056 -15.758 13.330 1.00 37.53 219 ASP A O 1
ATOM 1787 N N . VAL A 1 220 ? 3.177 -14.439 11.749 1.00 38.78 220 VAL A N 1
ATOM 1788 C CA . VAL A 1 220 ? 3.137 -13.208 12.563 1.00 38.78 220 VAL A CA 1
ATOM 1789 C C . VAL A 1 220 ? 2.100 -13.306 13.696 1.00 38.78 220 VAL A C 1
ATOM 1791 O O . VAL A 1 220 ? 1.975 -12.408 14.525 1.00 38.78 220 VAL A O 1
ATOM 1794 N N . PHE A 1 221 ? 1.388 -14.429 13.796 1.00 38.00 221 PHE A N 1
ATOM 1795 C CA . PHE A 1 221 ? 0.382 -14.671 14.826 1.00 38.00 221 PHE A CA 1
ATOM 1796 C C . PHE A 1 221 ? 0.864 -15.557 15.974 1.00 38.00 221 PHE A C 1
ATOM 1798 O O . PHE A 1 221 ? 0.107 -15.771 16.918 1.00 38.00 221 PHE A O 1
ATOM 1805 N N . GLY A 1 222 ? 2.086 -16.103 15.924 1.00 29.62 222 GLY A N 1
ATOM 1806 C CA . GLY A 1 222 ? 2.481 -17.138 16.887 1.00 29.62 222 GLY A CA 1
ATOM 1807 C C . GLY A 1 222 ? 1.548 -18.358 16.856 1.00 29.62 222 GLY A C 1
ATOM 1808 O O . GLY A 1 222 ? 1.518 -19.141 17.805 1.00 29.62 222 GLY A O 1
ATOM 1809 N N . LEU A 1 223 ? 0.788 -18.525 15.771 1.00 32.97 223 LEU A N 1
ATOM 1810 C CA . LEU A 1 223 ? -0.020 -19.699 15.495 1.00 32.97 223 LEU A CA 1
ATOM 1811 C C . LEU A 1 223 ? 0.812 -20.602 14.609 1.00 32.97 223 LEU A C 1
ATOM 1813 O O . LEU A 1 223 ? 0.478 -20.794 13.447 1.00 32.97 223 LEU A O 1
ATOM 1817 N N . GLY A 1 224 ? 1.882 -21.137 15.211 1.00 28.66 224 GLY A N 1
ATOM 1818 C CA . GLY A 1 224 ? 2.724 -22.148 14.596 1.00 28.66 224 GLY A CA 1
ATOM 1819 C C . GLY A 1 224 ? 1.861 -23.085 13.770 1.00 28.66 224 GLY A C 1
ATOM 1820 O O . GLY A 1 224 ? 0.946 -23.706 14.316 1.00 28.66 224 GLY A O 1
ATOM 1821 N N . LEU A 1 225 ? 2.131 -23.127 12.466 1.00 29.81 225 LEU A N 1
ATOM 1822 C CA . LEU A 1 225 ? 1.615 -24.149 11.570 1.00 29.81 225 LEU A CA 1
ATOM 1823 C C . LEU A 1 225 ? 1.820 -25.512 12.241 1.00 29.81 225 LEU A C 1
ATOM 1825 O O . LEU A 1 225 ? 2.912 -26.078 12.242 1.00 29.81 225 LEU A O 1
ATOM 1829 N N . ILE A 1 226 ? 0.757 -26.017 12.861 1.00 27.81 226 ILE A N 1
ATOM 1830 C CA . ILE A 1 226 ? 0.626 -27.425 13.176 1.00 27.81 226 ILE A CA 1
ATOM 1831 C C . ILE A 1 226 ? 0.394 -28.080 11.824 1.00 27.81 226 ILE A C 1
ATOM 1833 O O . ILE A 1 226 ? -0.713 -28.017 11.294 1.00 27.81 226 ILE A O 1
ATOM 1837 N N . ASN A 1 227 ? 1.462 -28.651 11.277 1.00 27.42 227 ASN A N 1
ATOM 1838 C CA . ASN A 1 227 ? 1.442 -29.893 10.516 1.00 27.42 227 ASN A CA 1
ATOM 1839 C C . ASN A 1 227 ? 2.750 -30.636 10.779 1.00 27.42 227 ASN A C 1
ATOM 1841 O O . ASN A 1 227 ? 3.821 -30.084 10.445 1.00 27.42 227 ASN A O 1
#

Solvent-accessible surface area (backbone atoms only — not comparable to full-atom values): 13432 Å² total; per-residue (Å²): 114,66,51,62,57,55,54,48,46,72,51,36,52,93,81,42,56,74,64,57,50,53,52,40,41,50,23,50,60,75,21,46,61,44,52,51,49,44,49,51,51,60,54,44,36,77,76,38,87,67,88,77,50,79,69,60,46,59,56,53,31,49,40,55,50,46,29,61,77,49,24,43,60,25,50,50,51,32,26,33,67,74,67,73,49,66,68,72,83,53,68,70,61,62,90,58,80,77,63,70,86,68,70,84,72,68,75,63,68,67,91,50,94,75,66,80,66,56,59,92,71,53,86,73,54,90,38,73,75,76,62,68,90,79,40,54,57,59,38,40,49,42,34,58,46,62,43,60,45,42,56,55,72,68,61,46,48,55,36,36,52,40,55,60,57,46,49,59,44,50,51,51,49,49,45,67,62,70,41,75,71,65,82,87,62,42,44,66,56,47,51,50,46,52,50,58,41,45,69,47,45,50,52,46,45,48,56,60,43,80,65,44,86,80,62,72,85,71,59,90,76,77,65,71,80,87,124

pLDDT: mean 72.01, std 19.22, range [27.42, 94.19]

Nearest PDB structures (foldseek):
  5l0f-assembly2_B  TM=3.144E-01  e=5.477E+00  Homo sapiens

Foldseek 3Di:
DQAQLNLCCVQCVVPDDPVLSVLLSVLLVQQLVLLVLLLVVVVCLVVDLVLPDPVVLVSLLVSLVCCLPGNLLSLLVSLCSLVVDDSVVQLPPPLPPPDPPPPPPPLPPPVDPPPPDDLCPDPSAPDDADPLVPDRSLLSSCCCRQVVRHDDPVLSVSLSVLSVVLSVLSVLSSCLRPPPDDPPCSRVSVSVSSCVNSRCSSVNSVSSNVSCSPDDVPCSPPPPPDD

Sequence (227 aa):
MNSIKQILQECLGNRFSKQEIDDLVFHIRESLHELAELKRVLDLVETTDLAYTKEPRREVKKVFTNLIVHGSNHLIAAGFLFHQLPLNDRFECQIFEDDPEIEEALFIPCPDIDCERPIDQCICRAYAPIPLDQLEPIQRCLYINLFNGDTEPDRLRKVADHMTAWKKELANWLNLFHSSTSKTDLPLNAIQILNEFLSVVPEHLAAVQKLYHQTAIIDVFGLGLIN

Mean predicted aligned error: 10.77 Å